Protein AF-A0A6P6U7L6-F1 (afdb_monomer)

Solvent-accessible surface area (backbone atoms only — not comparable to full-atom values): 12128 Å² total; per-residue (Å²): 134,85,60,75,46,60,61,75,76,86,87,76,74,72,72,87,81,86,85,88,85,89,86,85,92,74,100,65,89,62,76,87,53,65,64,43,69,55,46,82,42,62,89,73,79,65,61,63,69,57,54,54,48,48,53,50,52,52,51,53,54,72,69,43,56,67,78,63,43,55,65,33,38,48,50,96,96,50,80,48,23,32,44,67,82,82,81,84,57,92,85,52,73,47,73,99,57,82,41,77,40,72,67,78,70,62,74,89,70,40,52,77,68,43,66,77,62,46,58,66,72,57,39,52,50,53,50,53,50,52,53,47,50,52,54,46,51,52,53,50,51,54,50,51,58,57,52,69,74,47,86,87,73,91,71,64,89,68,97,67,68,73,90,85,79,79,56,89,87,43,43,82,49,65,77,50,71,77,67,57,61,77,74,114

Foldseek 3Di:
DDDPLADDDPPPDADDDDDDDDDDDDDDPPPVPPLDQKDKADPLVQDLVLVVVLVVLVVVLVVDDPVSQCLQDADVPGQAGWAFHPDDDPNHRGHPDIDHDFDLPDPVRGDPSHLVPDDPVNSVSSNSNVVSVVVSVVVVVVVVVVCVVDDDDDHDHDPHDDDDDHDVPIDMDGDDPVNVVVSD

Structure (mmCIF, N/CA/C/O backbone):
data_AF-A0A6P6U7L6-F1
#
_entry.id   AF-A0A6P6U7L6-F1
#
loop_
_atom_site.group_PDB
_atom_site.id
_atom_site.type_symbol
_atom_site.label_atom_id
_atom_site.label_alt_id
_atom_site.label_comp_id
_atom_site.label_asym_id
_atom_site.label_entity_id
_atom_site.label_seq_id
_atom_site.pdbx_PDB_ins_code
_atom_site.Cartn_x
_atom_site.Cartn_y
_atom_site.Cartn_z
_atom_site.occupancy
_atom_site.B_iso_or_equiv
_atom_site.auth_seq_id
_atom_site.auth_comp_id
_atom_site.auth_asym_id
_atom_site.auth_atom_id
_atom_site.pdbx_PDB_model_num
ATOM 1 N N . MET A 1 1 ? 9.591 18.254 -21.611 1.00 76.44 1 MET A N 1
ATOM 2 C CA . MET A 1 1 ? 8.187 18.555 -21.965 1.00 76.44 1 MET A CA 1
ATOM 3 C C . MET A 1 1 ? 7.316 17.464 -21.359 1.00 76.44 1 MET A C 1
ATOM 5 O O . MET A 1 1 ? 7.692 16.307 -21.494 1.00 76.44 1 MET A O 1
ATOM 9 N N . VAL A 1 2 ? 6.230 17.810 -20.660 1.00 83.75 2 VAL A N 1
ATOM 10 C CA . VAL A 1 2 ? 5.291 16.824 -20.085 1.00 83.75 2 VAL A CA 1
ATOM 11 C C . VAL A 1 2 ? 4.397 16.277 -21.210 1.00 83.75 2 VAL A C 1
ATOM 13 O O . VAL A 1 2 ? 3.858 17.087 -21.969 1.00 83.75 2 VAL A O 1
ATOM 16 N N . PRO A 1 3 ? 4.246 14.948 -21.380 1.00 87.12 3 PRO A N 1
ATOM 17 C CA . PRO A 1 3 ? 3.393 14.401 -22.434 1.00 87.12 3 PRO A CA 1
ATOM 18 C C . PRO A 1 3 ? 1.924 14.798 -22.250 1.00 87.12 3 PRO A C 1
ATOM 20 O O . PRO A 1 3 ? 1.422 14.903 -21.132 1.00 87.12 3 PRO A O 1
ATOM 23 N N . THR A 1 4 ? 1.200 14.962 -23.358 1.00 87.38 4 THR A N 1
ATOM 24 C CA . THR A 1 4 ? -0.200 15.431 -23.370 1.00 87.38 4 THR A CA 1
ATOM 25 C C . THR A 1 4 ? -1.156 14.547 -22.578 1.00 87.38 4 THR A C 1
ATOM 27 O O . THR A 1 4 ? -2.163 15.046 -22.072 1.00 87.38 4 THR A O 1
ATOM 30 N N . ARG A 1 5 ? -0.838 13.259 -22.418 1.00 85.19 5 ARG A N 1
ATOM 31 C CA . ARG A 1 5 ? -1.620 12.327 -21.598 1.00 85.19 5 ARG A CA 1
ATOM 32 C C . ARG A 1 5 ? -1.589 12.656 -20.101 1.00 85.19 5 ARG A C 1
ATOM 34 O O . ARG A 1 5 ? -2.530 12.287 -19.420 1.00 85.19 5 ARG A O 1
ATOM 41 N N . TYR A 1 6 ? -0.608 13.414 -19.612 1.00 84.25 6 TYR A N 1
ATOM 42 C CA . TYR A 1 6 ? -0.503 13.808 -18.197 1.00 84.25 6 TYR A CA 1
ATOM 43 C C . TYR A 1 6 ? -1.004 15.233 -17.911 1.00 84.25 6 TYR A C 1
ATOM 45 O O . TYR A 1 6 ? -1.002 15.677 -16.768 1.00 84.25 6 TYR A O 1
ATOM 53 N N . MET A 1 7 ? -1.425 15.982 -18.936 1.00 83.00 7 MET A N 1
ATOM 54 C CA . MET A 1 7 ? -1.934 17.346 -18.760 1.00 83.00 7 MET A CA 1
ATOM 55 C C . MET A 1 7 ? -3.447 17.336 -18.516 1.00 83.00 7 MET A C 1
ATOM 57 O O . MET A 1 7 ? -4.209 16.916 -19.399 1.00 83.00 7 MET A O 1
ATOM 61 N N . ARG A 1 8 ? -3.877 17.817 -17.344 1.00 78.00 8 ARG A N 1
ATOM 62 C CA . ARG A 1 8 ? -5.289 18.048 -16.994 1.00 78.00 8 ARG A CA 1
ATOM 63 C C . ARG A 1 8 ? -5.719 19.465 -17.434 1.00 78.00 8 ARG A C 1
ATOM 65 O O . ARG A 1 8 ? -4.871 20.353 -17.460 1.00 78.00 8 ARG A O 1
ATOM 72 N N . PRO A 1 9 ? -6.985 19.688 -17.834 1.00 70.69 9 PRO A N 1
ATOM 73 C CA . PRO A 1 9 ? -7.482 21.031 -18.136 1.00 70.69 9 PRO A CA 1
ATOM 74 C C . PRO A 1 9 ? -7.584 21.896 -16.865 1.00 70.69 9 PRO A C 1
ATOM 76 O O . PRO A 1 9 ? -7.950 21.388 -15.814 1.00 70.69 9 PRO A O 1
ATOM 79 N N . ASP A 1 10 ? -7.336 23.206 -16.976 1.00 58.16 10 ASP A N 1
ATOM 80 C CA . ASP A 1 10 ? -7.225 24.187 -15.869 1.00 58.16 10 ASP A CA 1
ATOM 81 C C . ASP A 1 10 ? -8.479 24.402 -14.985 1.00 58.16 10 ASP A C 1
ATOM 83 O O . ASP A 1 10 ? -8.489 25.293 -14.138 1.00 58.16 10 ASP A O 1
ATOM 87 N N . LYS A 1 11 ? -9.556 23.625 -15.148 1.00 51.72 11 LYS A N 1
ATOM 88 C CA . LYS A 1 11 ? -10.812 23.842 -14.407 1.00 51.72 11 LYS A CA 1
ATOM 89 C C . LYS A 1 11 ? -10.796 23.351 -12.948 1.00 51.72 11 LYS A C 1
ATOM 91 O O . LYS A 1 11 ? -11.734 23.671 -12.230 1.00 51.72 11 LYS A O 1
ATOM 96 N N . ASP A 1 12 ? -9.731 22.682 -12.504 1.00 49.75 12 ASP A N 1
ATOM 97 C CA . ASP A 1 12 ? -9.621 22.069 -11.167 1.00 49.75 12 ASP A CA 1
ATOM 98 C C . ASP A 1 12 ? -8.630 22.806 -10.230 1.00 49.75 12 ASP A C 1
ATOM 100 O O . ASP A 1 12 ? -7.932 22.181 -9.429 1.00 49.75 12 ASP A O 1
ATOM 104 N N . GLN A 1 13 ? -8.494 24.137 -10.329 1.00 41.72 13 GLN A N 1
ATOM 105 C CA . GLN A 1 13 ? -7.618 24.890 -9.414 1.00 41.72 13 GLN A CA 1
ATOM 106 C C . GLN A 1 13 ? -8.238 25.026 -8.012 1.00 41.72 13 GLN A C 1
ATOM 108 O O . GLN A 1 13 ? -9.310 25.596 -7.831 1.00 41.72 13 GLN A O 1
AT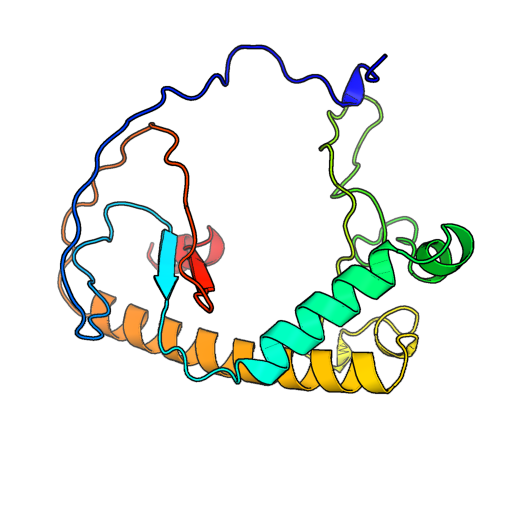OM 113 N N . CYS A 1 14 ? -7.511 24.509 -7.019 1.00 39.25 14 CYS A N 1
ATOM 114 C CA . CYS A 1 14 ? -7.854 24.498 -5.599 1.00 39.25 14 CYS A CA 1
ATOM 115 C C . CYS A 1 14 ? -7.822 25.918 -4.985 1.00 39.25 14 CYS A C 1
ATOM 117 O O . CYS A 1 14 ? -6.780 26.579 -5.057 1.00 39.25 14 CYS A O 1
ATOM 119 N N . PRO A 1 15 ? -8.910 26.405 -4.358 1.00 36.41 15 PRO A N 1
ATOM 120 C CA . PRO A 1 15 ? -8.872 27.629 -3.564 1.00 36.41 15 PRO A CA 1
ATOM 121 C C . PRO A 1 15 ? -8.216 27.369 -2.196 1.00 36.41 15 PRO A C 1
ATOM 123 O O . PRO A 1 15 ? -8.731 26.627 -1.366 1.00 36.41 15 PRO A O 1
ATOM 126 N N . THR A 1 16 ? -7.065 27.993 -1.944 1.00 34.47 16 THR A N 1
ATOM 127 C CA . THR A 1 16 ? -6.295 27.839 -0.699 1.00 34.47 16 THR A CA 1
ATOM 128 C C . THR A 1 16 ? -6.960 28.564 0.478 1.00 34.47 16 THR A C 1
ATOM 130 O O . THR A 1 16 ? -7.136 29.781 0.425 1.00 34.47 16 THR A O 1
ATOM 133 N N . ILE A 1 17 ? -7.249 27.860 1.579 1.00 37.03 17 ILE A N 1
ATOM 134 C CA . ILE A 1 17 ? -7.647 28.470 2.862 1.00 37.03 17 ILE A CA 1
ATOM 135 C C . ILE A 1 17 ? -6.506 28.303 3.871 1.00 37.03 17 ILE A C 1
ATOM 137 O O . ILE A 1 17 ? -6.024 27.199 4.111 1.00 37.03 17 ILE A O 1
ATOM 141 N N . SER A 1 18 ? -6.074 29.409 4.478 1.00 40.75 18 SER A N 1
ATOM 142 C CA . SER A 1 18 ? -5.149 29.426 5.613 1.00 40.75 18 SER A CA 1
ATOM 143 C C . SER A 1 18 ? -5.925 29.597 6.915 1.00 40.75 18 SER A C 1
ATOM 145 O O . SER A 1 18 ? -6.648 30.585 7.040 1.00 40.75 18 SER A O 1
ATOM 147 N N . ASN A 1 19 ? -5.717 28.735 7.913 1.00 39.84 19 ASN A N 1
ATOM 148 C CA . ASN A 1 19 ? -5.846 29.174 9.302 1.00 39.84 19 ASN A CA 1
ATOM 149 C C . ASN A 1 19 ? -5.077 28.299 10.293 1.00 39.84 19 ASN A C 1
ATOM 151 O O . ASN A 1 19 ? -5.057 27.076 10.194 1.00 39.84 19 ASN A O 1
ATOM 155 N N . GLY A 1 20 ? -4.434 28.981 11.241 1.00 41.97 20 GLY A N 1
ATOM 156 C CA . GLY A 1 20 ? -3.709 28.398 12.360 1.00 41.97 20 GLY A CA 1
ATOM 157 C C . GLY A 1 20 ? -4.544 28.344 13.638 1.00 41.97 20 GLY A C 1
ATOM 158 O O . GLY A 1 20 ? -5.463 29.135 13.836 1.00 41.97 20 GLY A O 1
ATOM 159 N N . GLY A 1 21 ? -4.158 27.433 14.528 1.00 32.78 21 GLY A N 1
ATOM 160 C CA . GLY A 1 21 ? -4.648 27.339 15.901 1.00 32.78 21 GLY A CA 1
ATOM 161 C C . GLY A 1 21 ? -4.244 26.008 16.532 1.00 32.78 21 GLY A C 1
ATOM 162 O O . GLY A 1 21 ? -4.626 24.955 16.041 1.00 32.78 21 GLY A O 1
ATOM 163 N N . SER A 1 22 ? -3.448 26.046 17.604 1.00 45.47 22 SER A N 1
ATOM 164 C CA . SER A 1 22 ? -3.104 24.869 18.420 1.00 45.47 22 SER A CA 1
ATOM 165 C C . SER A 1 22 ? -4.139 24.656 19.519 1.00 45.47 22 SER A C 1
ATOM 167 O O . SER A 1 22 ? -4.489 25.665 20.114 1.00 45.47 22 SER A O 1
ATOM 169 N N . PHE A 1 23 ? -4.475 23.416 19.904 1.00 36.25 23 PHE A N 1
ATOM 170 C CA . PHE A 1 23 ? -4.731 23.020 21.307 1.00 36.25 23 PHE A CA 1
ATOM 171 C C . PHE A 1 23 ? -4.608 21.490 21.518 1.00 36.25 23 PHE A C 1
ATOM 173 O O . PHE A 1 23 ? -4.573 20.716 20.570 1.00 36.25 23 PHE A O 1
ATOM 180 N N . HIS A 1 24 ? -4.412 21.113 22.789 1.00 37.59 24 HIS A N 1
ATOM 181 C CA . HIS A 1 24 ? -3.851 19.867 23.341 1.00 37.59 24 HIS A CA 1
ATOM 182 C C . HIS A 1 24 ? -4.762 18.613 23.367 1.00 37.59 24 HIS A C 1
ATOM 184 O O . HIS A 1 24 ? -5.983 18.701 23.354 1.00 37.59 24 HIS A O 1
ATOM 190 N N . GLN A 1 25 ? -4.090 17.456 23.505 1.00 44.16 25 GLN A N 1
ATOM 191 C CA . GLN A 1 25 ? -4.542 16.051 23.518 1.00 44.16 25 GLN A CA 1
ATOM 192 C C . GLN A 1 25 ? -5.581 15.625 24.576 1.00 44.16 25 GLN A C 1
ATOM 194 O O . GLN A 1 25 ? -5.340 15.776 25.772 1.00 44.16 25 GLN A O 1
ATOM 199 N N . ILE A 1 26 ? -6.589 14.873 24.103 1.00 30.31 26 ILE A N 1
ATOM 200 C CA . ILE A 1 26 ? -7.202 13.639 24.662 1.00 30.31 26 ILE A CA 1
ATOM 201 C C . ILE A 1 26 ? -7.620 12.794 23.428 1.00 30.31 26 ILE A C 1
ATOM 203 O O . ILE A 1 26 ? -8.039 13.404 22.445 1.00 30.31 26 ILE A O 1
ATOM 207 N N . PRO A 1 27 ? -7.510 11.444 23.381 1.00 43.28 27 PRO A N 1
ATOM 208 C CA . PRO A 1 27 ? -7.935 10.688 22.203 1.00 43.28 27 PRO A CA 1
ATOM 209 C C . PRO A 1 27 ? -9.465 10.640 22.153 1.00 43.28 27 PRO A C 1
ATOM 211 O O . PRO A 1 27 ? -10.100 9.795 22.782 1.00 43.28 27 PRO A O 1
ATOM 214 N N . VAL A 1 28 ? -10.047 11.577 21.417 1.00 39.03 28 VAL A N 1
ATOM 215 C CA . VAL A 1 28 ? -11.458 11.581 21.048 1.00 39.03 28 VAL A CA 1
ATOM 216 C C . VAL A 1 28 ? -11.501 11.101 19.602 1.00 39.03 28 VAL A C 1
ATOM 218 O O . VAL A 1 28 ? -10.888 11.713 18.733 1.00 39.03 28 VAL A O 1
ATOM 221 N N . VAL A 1 29 ? -12.193 9.991 19.332 1.00 46.94 29 VAL A N 1
ATOM 222 C CA . VAL A 1 29 ? -12.782 9.823 17.997 1.00 46.94 29 VAL A CA 1
ATOM 223 C C . VAL A 1 29 ? -13.896 10.854 17.970 1.00 46.94 29 VAL A C 1
ATOM 225 O O . VAL A 1 29 ? -14.982 10.605 18.495 1.00 46.94 29 VAL A O 1
ATOM 228 N N . ASP A 1 30 ? -13.562 12.059 17.519 1.00 36.78 30 ASP A N 1
ATOM 229 C CA . ASP A 1 30 ? -14.523 13.143 17.445 1.00 36.78 30 ASP A CA 1
ATOM 230 C C . ASP A 1 30 ? -15.472 12.855 16.285 1.00 36.78 30 ASP A C 1
ATOM 232 O O . ASP A 1 30 ? -15.184 13.138 15.123 1.00 36.78 30 ASP A O 1
ATOM 236 N N . MET A 1 31 ? -16.599 12.220 16.609 1.00 43.53 31 MET A N 1
ATOM 237 C CA . MET A 1 31 ? -17.683 11.995 15.656 1.00 43.53 31 MET A CA 1
ATOM 238 C C . MET A 1 31 ? -18.436 13.287 15.303 1.00 43.53 31 MET A C 1
ATOM 240 O O . MET A 1 31 ? -19.337 13.227 14.473 1.00 43.53 31 MET A O 1
ATOM 244 N N . GLN A 1 32 ? -18.056 14.452 15.848 1.00 32.88 32 GLN A N 1
ATOM 245 C CA . GLN A 1 32 ? -18.587 15.745 15.401 1.00 32.88 32 GLN A CA 1
ATOM 246 C C . GLN A 1 32 ? -17.974 16.201 14.067 1.00 32.88 32 GLN A C 1
ATOM 248 O O . GLN A 1 32 ? -18.460 17.159 13.484 1.00 32.88 32 GLN A O 1
ATOM 253 N N . CYS A 1 33 ? -16.960 15.505 13.535 1.00 36.81 33 CYS A N 1
ATOM 254 C CA . CYS A 1 33 ? -16.334 15.807 12.242 1.00 36.81 33 CYS A CA 1
ATOM 255 C C . CYS A 1 33 ? -16.768 14.865 11.104 1.00 36.81 33 CYS A C 1
ATOM 257 O O . CYS A 1 33 ? -15.975 14.558 10.217 1.00 36.81 33 CYS A O 1
ATOM 259 N N . LEU A 1 34 ? -18.039 14.451 11.069 1.00 42.72 34 LEU A N 1
ATOM 260 C CA . LEU A 1 34 ? -18.640 13.882 9.849 1.00 42.72 34 LEU A CA 1
ATOM 261 C C . LEU A 1 34 ? -18.782 14.915 8.708 1.00 42.72 34 LEU A C 1
ATOM 263 O O . LEU A 1 34 ? -19.196 14.554 7.614 1.00 42.72 34 LEU A O 1
ATOM 267 N N . PHE A 1 35 ? -18.389 16.177 8.929 1.00 41.50 35 PHE A N 1
ATOM 268 C CA . PHE A 1 35 ? -18.380 17.249 7.925 1.00 41.50 35 PHE A CA 1
ATOM 269 C C . PHE A 1 35 ? -17.439 16.996 6.729 1.00 41.50 35 PHE A C 1
ATOM 271 O O . PHE A 1 35 ? -17.519 17.705 5.730 1.00 41.50 35 PHE A O 1
ATOM 278 N N . SER A 1 36 ? -16.551 15.996 6.803 1.00 53.41 36 SER A N 1
ATOM 279 C CA . SER A 1 36 ? -15.727 15.539 5.679 1.00 53.41 36 SER A CA 1
ATOM 280 C C . SER A 1 36 ? -15.685 14.012 5.619 1.00 53.41 36 SER A C 1
ATOM 282 O O . SER A 1 36 ? -15.492 13.360 6.640 1.00 53.41 36 SER A O 1
ATOM 284 N N . PHE A 1 37 ? -15.764 13.425 4.420 1.00 65.50 37 PHE A N 1
ATOM 285 C CA . PHE A 1 37 ? -15.703 11.969 4.185 1.00 65.50 37 PHE A CA 1
ATOM 286 C C . PHE A 1 37 ? -14.399 11.276 4.649 1.00 65.50 37 PHE A C 1
ATOM 288 O O . PHE A 1 37 ? -14.263 10.062 4.485 1.00 65.50 37 PHE A O 1
ATOM 295 N N . ALA A 1 38 ? -13.437 12.017 5.213 1.00 69.88 38 ALA A N 1
ATOM 296 C CA . ALA A 1 38 ? -12.156 11.535 5.720 1.00 69.88 38 ALA A CA 1
ATOM 297 C C . ALA A 1 38 ? -11.896 12.006 7.164 1.00 69.88 38 ALA A C 1
ATOM 299 O O . ALA A 1 38 ? -12.225 13.134 7.524 1.00 69.88 38 ALA A O 1
ATOM 300 N N . MET A 1 39 ? -11.262 11.151 7.970 1.00 80.75 39 MET A N 1
ATOM 301 C CA . MET A 1 39 ? -10.907 11.393 9.372 1.00 80.75 39 MET A CA 1
ATOM 302 C C . MET A 1 39 ? -9.477 10.932 9.679 1.00 80.75 39 MET A C 1
ATOM 304 O O . MET A 1 39 ? -9.001 9.935 9.128 1.00 80.75 39 MET A O 1
ATOM 308 N N . GLU A 1 40 ? -8.796 11.632 10.589 1.00 82.69 40 GLU A N 1
ATOM 309 C CA . GLU A 1 40 ? -7.493 11.203 11.100 1.00 82.69 40 GLU A CA 1
ATOM 310 C C . GLU A 1 40 ? -7.653 10.251 12.284 1.00 82.69 40 GLU A C 1
ATOM 312 O O . GLU A 1 40 ? -8.360 10.535 13.252 1.00 82.69 40 GLU A O 1
ATOM 317 N N . LEU A 1 41 ? -6.940 9.130 12.240 1.00 83.38 41 LEU A N 1
ATOM 318 C CA . LEU A 1 41 ? -6.917 8.141 13.300 1.00 83.38 41 LEU A CA 1
ATOM 319 C C . LEU A 1 41 ? -5.520 8.057 13.916 1.00 83.38 41 LEU A C 1
ATOM 321 O O . LEU A 1 41 ? -4.588 7.505 13.329 1.00 83.38 41 LEU A O 1
ATOM 325 N N . ILE A 1 42 ? -5.408 8.569 15.138 1.00 86.38 42 ILE A N 1
ATOM 326 C CA . ILE A 1 42 ? -4.223 8.468 15.999 1.00 86.38 42 ILE A CA 1
ATOM 327 C C . ILE A 1 42 ? -4.429 7.401 17.078 1.00 86.38 42 ILE A C 1
ATOM 329 O O . ILE A 1 42 ? -5.555 6.992 17.353 1.00 86.38 42 ILE A O 1
ATOM 333 N N . ASN A 1 43 ? -3.345 6.947 17.720 1.00 86.19 43 ASN A N 1
ATOM 334 C CA . ASN A 1 43 ? -3.392 5.910 18.767 1.00 86.19 43 ASN A CA 1
ATOM 335 C C . ASN A 1 43 ? -4.140 4.631 18.328 1.00 86.19 43 ASN A C 1
ATOM 337 O O . ASN A 1 43 ? -4.756 3.937 19.134 1.00 86.19 43 ASN A O 1
ATOM 341 N N . HIS A 1 44 ? -4.059 4.307 17.036 1.00 88.12 44 HIS A N 1
ATOM 342 C CA . HIS A 1 44 ? -4.755 3.199 16.376 1.00 88.12 44 HIS A CA 1
ATOM 343 C C . HIS A 1 44 ? -4.304 1.802 16.851 1.00 88.12 44 HIS A C 1
ATOM 345 O O . HIS A 1 44 ? -4.975 0.806 16.584 1.00 88.12 44 HIS A O 1
ATOM 351 N N . GLY A 1 45 ? -3.172 1.708 17.557 1.00 87.50 45 GLY A N 1
ATOM 352 C CA . GLY A 1 45 ? -2.656 0.456 18.123 1.00 87.50 45 GLY A CA 1
ATOM 353 C C . GLY A 1 45 ? -1.965 -0.475 17.120 1.00 87.50 45 GLY A C 1
ATOM 354 O O . GLY A 1 45 ? -1.669 -1.608 17.475 1.00 87.50 45 GLY A O 1
ATOM 355 N N . VAL A 1 46 ? -1.708 0.006 15.900 1.00 91.94 46 VAL A N 1
ATOM 356 C CA . VAL A 1 46 ? -0.821 -0.649 14.912 1.00 91.94 46 VAL A CA 1
ATOM 357 C C . VAL A 1 46 ? 0.608 -0.289 15.293 1.00 91.94 46 VAL A C 1
ATOM 359 O O . VAL A 1 46 ? 0.870 0.867 15.654 1.00 91.94 46 VAL A O 1
ATOM 362 N N . ASN A 1 47 ? 1.518 -1.256 15.251 1.00 94.62 47 ASN A N 1
ATOM 363 C CA . ASN A 1 47 ? 2.892 -1.057 15.694 1.00 94.62 47 ASN A CA 1
ATOM 364 C C . ASN A 1 47 ? 3.604 -0.013 14.810 1.00 94.62 47 ASN A C 1
ATOM 366 O O . ASN A 1 47 ? 3.793 -0.217 13.614 1.00 94.62 47 ASN A O 1
ATOM 370 N N . SER A 1 48 ? 4.046 1.104 15.395 1.00 93.62 48 SER A N 1
ATOM 371 C CA . SER A 1 48 ? 4.701 2.183 14.642 1.00 93.62 48 SER A CA 1
ATOM 372 C C . SER A 1 48 ? 6.000 1.734 13.971 1.00 93.62 48 SER A C 1
ATOM 374 O O . SER A 1 48 ? 6.291 2.151 12.854 1.00 93.62 48 SER A O 1
ATOM 376 N N . SER A 1 49 ? 6.760 0.830 14.598 1.00 95.75 49 SER A N 1
ATOM 377 C CA . SER A 1 49 ? 7.975 0.277 13.988 1.00 95.75 49 SER A CA 1
ATOM 378 C C . SER A 1 49 ? 7.669 -0.573 12.752 1.00 95.75 49 SER A C 1
ATOM 380 O O . SER A 1 49 ? 8.435 -0.539 11.793 1.00 95.75 49 SER A O 1
ATOM 382 N N . LEU A 1 50 ? 6.527 -1.269 12.736 1.00 96.06 50 LEU A N 1
ATOM 383 C CA . LEU A 1 50 ? 6.052 -2.014 11.572 1.00 96.06 50 LEU A CA 1
ATOM 384 C C . LEU A 1 50 ? 5.643 -1.064 10.440 1.00 96.06 50 LEU A C 1
ATOM 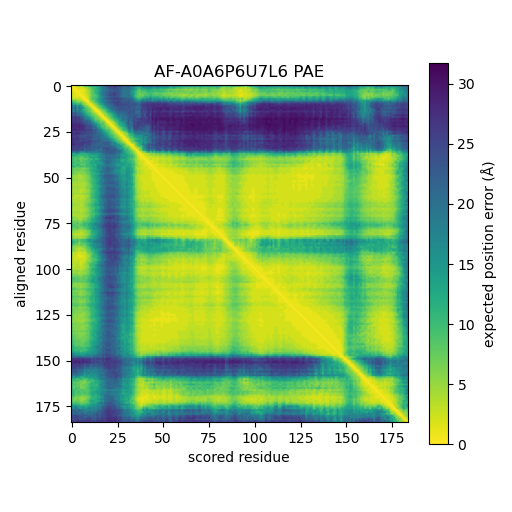386 O O . LEU A 1 50 ? 6.025 -1.286 9.292 1.00 96.06 50 LEU A O 1
ATOM 390 N N . VAL A 1 51 ? 4.927 0.021 10.763 1.00 95.12 51 VAL A N 1
ATOM 391 C CA . VAL A 1 51 ? 4.542 1.061 9.792 1.00 95.12 51 VAL A CA 1
ATOM 392 C C . VAL A 1 51 ? 5.778 1.692 9.146 1.00 95.12 51 VAL A C 1
ATOM 394 O O . VAL A 1 51 ? 5.853 1.781 7.921 1.00 95.12 51 VAL A O 1
ATOM 397 N N . GLU A 1 52 ? 6.765 2.103 9.944 1.00 95.62 52 GLU A N 1
ATOM 398 C CA . GLU A 1 52 ? 7.999 2.712 9.429 1.00 95.62 52 GLU A CA 1
ATOM 399 C C . GLU A 1 52 ? 8.852 1.718 8.633 1.00 95.62 52 GLU A C 1
ATOM 401 O O . GLU A 1 52 ? 9.385 2.068 7.577 1.00 95.62 52 GLU A O 1
ATOM 406 N N . LYS A 1 53 ? 8.923 0.455 9.072 1.00 96.38 53 LYS A N 1
ATOM 407 C CA . LYS A 1 53 ? 9.588 -0.609 8.314 1.00 96.38 53 LYS A CA 1
ATOM 408 C C . LYS A 1 53 ? 8.939 -0.794 6.943 1.00 96.38 53 LYS A C 1
ATOM 410 O O . LYS A 1 53 ? 9.649 -0.801 5.942 1.00 96.38 53 LYS A O 1
ATOM 415 N N . LEU A 1 54 ? 7.609 -0.877 6.878 1.00 95.31 54 LEU A N 1
ATOM 416 C CA . LEU A 1 54 ? 6.904 -1.058 5.610 1.00 95.31 54 LEU A CA 1
ATOM 417 C C . LEU A 1 54 ? 7.075 0.153 4.683 1.00 95.31 54 LEU A C 1
ATOM 419 O O . LEU A 1 54 ? 7.288 -0.027 3.486 1.00 95.31 54 LEU A O 1
ATOM 423 N N . LYS A 1 55 ? 7.051 1.384 5.214 1.00 94.94 55 LYS A N 1
ATOM 424 C CA . LYS A 1 55 ? 7.367 2.593 4.430 1.00 94.94 55 LYS A CA 1
ATOM 425 C C . LYS A 1 55 ? 8.762 2.512 3.808 1.00 94.94 55 LYS A C 1
ATOM 427 O O . LYS A 1 55 ? 8.907 2.791 2.619 1.00 94.94 55 LYS A O 1
ATOM 432 N N . SER A 1 56 ? 9.761 2.102 4.592 1.00 97.06 56 SER A N 1
ATOM 433 C CA . SER A 1 56 ? 11.129 1.901 4.101 1.00 97.06 56 SER A CA 1
ATOM 434 C C . SER A 1 56 ? 11.185 0.822 3.020 1.00 97.06 56 SER A C 1
ATOM 436 O O . SER A 1 56 ? 11.781 1.040 1.973 1.00 97.06 56 SER A O 1
ATOM 438 N N . GLU A 1 57 ? 10.531 -0.322 3.226 1.00 96.19 57 GLU A N 1
ATOM 439 C CA . GLU A 1 57 ? 10.526 -1.429 2.259 1.00 96.19 57 GLU A CA 1
ATOM 440 C C . GLU A 1 57 ? 9.829 -1.052 0.941 1.00 96.19 57 GLU A C 1
ATOM 442 O O . GLU A 1 57 ? 10.290 -1.431 -0.138 1.00 96.19 57 GLU A O 1
ATOM 447 N N . VAL A 1 58 ? 8.747 -0.268 1.009 1.00 95.19 58 VAL A N 1
ATOM 448 C CA . VAL A 1 58 ? 8.089 0.305 -0.174 1.00 95.19 58 VAL A CA 1
ATOM 449 C C . VAL A 1 58 ? 9.037 1.267 -0.889 1.00 95.19 58 VAL A C 1
ATOM 451 O O . VAL A 1 58 ? 9.194 1.181 -2.106 1.00 95.19 58 VAL A O 1
ATOM 454 N N . GLN A 1 59 ? 9.711 2.156 -0.157 1.00 96.44 59 GLN A N 1
ATOM 455 C CA . GLN A 1 59 ? 10.692 3.068 -0.743 1.00 96.44 59 GLN A CA 1
ATOM 456 C C . GLN A 1 59 ? 11.829 2.303 -1.440 1.00 96.44 59 GLN A C 1
ATOM 458 O O . GLN A 1 59 ? 12.180 2.625 -2.578 1.00 96.44 59 GLN A O 1
ATOM 463 N N . ASP A 1 60 ? 12.355 1.261 -0.799 1.00 96.06 60 ASP A N 1
ATOM 464 C CA . ASP A 1 60 ? 13.388 0.395 -1.363 1.00 96.06 60 ASP A CA 1
ATOM 465 C C . ASP A 1 60 ? 12.916 -0.274 -2.655 1.00 96.06 60 ASP A C 1
ATOM 467 O O . ASP A 1 60 ? 13.654 -0.280 -3.641 1.00 96.06 60 ASP A O 1
ATOM 471 N N . PHE A 1 61 ? 11.673 -0.769 -2.692 1.00 95.19 61 PHE A N 1
ATOM 472 C CA . PHE A 1 61 ? 11.079 -1.330 -3.905 1.00 95.19 61 PHE A CA 1
ATOM 473 C C . PHE A 1 61 ? 11.066 -0.316 -5.057 1.00 95.19 61 PHE A C 1
ATOM 475 O O . PHE A 1 61 ? 11.504 -0.635 -6.164 1.00 95.19 61 PHE A O 1
ATOM 482 N N . PHE A 1 62 ? 10.605 0.916 -4.822 1.00 95.31 62 PHE A N 1
ATOM 483 C CA . PHE A 1 62 ? 10.523 1.929 -5.883 1.00 95.31 62 PHE A CA 1
ATOM 484 C C . PHE A 1 62 ? 11.899 2.433 -6.349 1.00 95.31 62 PHE A C 1
ATOM 486 O O . PHE A 1 62 ? 12.027 2.834 -7.516 1.00 95.31 62 PHE A O 1
ATOM 493 N N . ASN A 1 63 ? 12.917 2.331 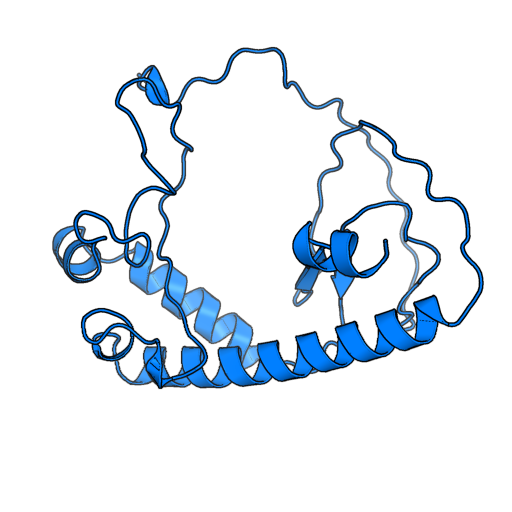-5.489 1.00 96.19 63 ASN A N 1
ATOM 494 C CA . ASN A 1 63 ? 14.322 2.609 -5.800 1.00 96.19 63 ASN A CA 1
ATOM 495 C C . ASN A 1 63 ? 15.017 1.491 -6.601 1.00 96.19 63 ASN A C 1
ATOM 497 O O . ASN A 1 63 ? 16.127 1.703 -7.099 1.00 96.19 63 ASN A O 1
ATOM 501 N N . LEU A 1 64 ? 14.399 0.313 -6.755 1.00 96.12 64 LEU A N 1
ATOM 502 C CA . LEU A 1 64 ? 14.966 -0.768 -7.561 1.00 96.12 64 LEU A CA 1
ATOM 503 C C . LEU A 1 64 ? 15.109 -0.368 -9.043 1.00 96.12 64 LEU A C 1
ATOM 505 O O . LEU A 1 64 ? 14.303 0.409 -9.573 1.00 96.12 64 LEU A O 1
ATOM 509 N N . PRO A 1 65 ? 16.083 -0.958 -9.768 1.00 97.50 65 PRO A N 1
ATOM 510 C CA . PRO A 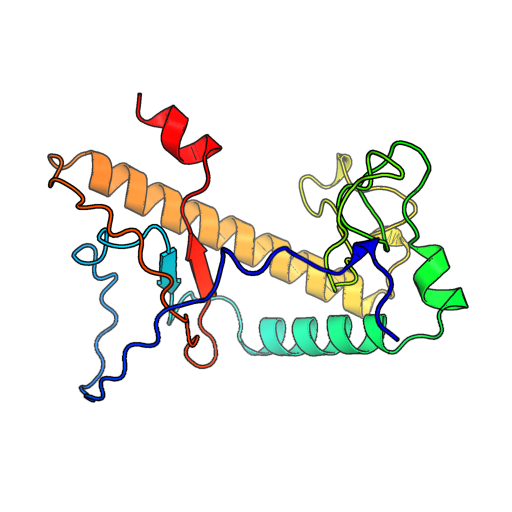1 65 ? 16.171 -0.813 -11.215 1.00 97.50 65 PRO A CA 1
ATOM 511 C C . PRO A 1 65 ? 14.870 -1.230 -11.905 1.00 97.50 65 PRO A C 1
ATOM 513 O O . PRO A 1 65 ? 14.204 -2.176 -11.485 1.00 97.50 65 PRO A O 1
ATOM 516 N N . MET A 1 66 ? 14.542 -0.586 -13.028 1.00 95.50 66 MET A N 1
ATOM 517 C CA . MET A 1 66 ? 13.301 -0.871 -13.761 1.00 95.50 66 MET A CA 1
ATOM 518 C C . MET A 1 66 ? 13.160 -2.356 -14.139 1.00 95.50 66 MET A C 1
ATOM 520 O O . MET A 1 66 ? 12.074 -2.912 -14.052 1.00 95.50 66 MET A O 1
ATOM 524 N N . ALA A 1 67 ? 14.264 -3.029 -14.481 1.00 96.44 67 ALA A N 1
ATOM 525 C CA . ALA A 1 67 ? 14.267 -4.462 -14.785 1.00 96.44 67 ALA A CA 1
ATOM 526 C C . ALA A 1 67 ? 13.826 -5.341 -13.599 1.00 96.44 67 ALA A C 1
ATOM 528 O O . ALA A 1 67 ? 13.228 -6.391 -13.815 1.00 96.44 67 ALA A O 1
ATOM 529 N N . GLU A 1 68 ? 14.100 -4.920 -12.362 1.00 95.56 68 GLU A N 1
ATOM 530 C CA . GLU A 1 68 ? 13.665 -5.620 -11.152 1.00 95.56 68 GLU A CA 1
ATOM 531 C C . GLU A 1 68 ? 12.196 -5.319 -10.839 1.00 95.56 68 GLU A C 1
ATOM 533 O O . GLU A 1 68 ? 11.439 -6.244 -10.553 1.00 95.56 68 GLU A O 1
ATOM 538 N N . LYS A 1 69 ? 11.760 -4.059 -10.982 1.00 95.06 69 LYS A N 1
ATOM 539 C CA . LYS A 1 69 ? 10.350 -3.670 -10.791 1.00 95.06 69 LYS A CA 1
ATOM 540 C C . LYS A 1 69 ? 9.424 -4.329 -11.814 1.00 95.06 69 LYS A C 1
ATOM 542 O O . LYS A 1 69 ? 8.365 -4.831 -11.451 1.00 95.06 69 LYS A O 1
ATOM 547 N N . ASN A 1 70 ? 9.865 -4.442 -13.067 1.00 93.75 70 ASN A N 1
ATOM 548 C CA . ASN A 1 70 ? 9.113 -5.092 -14.144 1.00 93.75 70 ASN A CA 1
ATOM 549 C C . ASN A 1 70 ? 8.868 -6.591 -13.909 1.00 93.75 70 ASN A C 1
ATOM 551 O O . ASN A 1 70 ? 7.978 -7.153 -14.539 1.00 93.75 70 ASN A O 1
ATOM 555 N N . LYS A 1 71 ? 9.596 -7.245 -12.991 1.00 94.31 71 LYS A N 1
ATOM 556 C CA . LYS A 1 71 ? 9.289 -8.630 -12.580 1.00 94.31 71 LYS A CA 1
ATOM 557 C C . LYS A 1 71 ? 7.952 -8.744 -11.848 1.00 94.31 71 LYS A C 1
ATOM 559 O O . LYS A 1 71 ? 7.404 -9.837 -11.780 1.00 94.31 71 LYS A O 1
ATOM 564 N N . TYR A 1 72 ? 7.460 -7.630 -11.315 1.00 95.19 72 TYR A N 1
ATOM 565 C CA . TYR A 1 72 ? 6.161 -7.504 -10.667 1.00 95.19 72 TYR A CA 1
ATOM 566 C C . TYR A 1 72 ? 5.146 -6.820 -11.581 1.00 95.19 72 TYR A C 1
ATOM 568 O O . TYR A 1 72 ? 4.095 -6.431 -11.096 1.00 95.19 72 TYR A O 1
ATOM 576 N N . GLY A 1 73 ? 5.471 -6.598 -12.859 1.00 93.62 73 GLY A N 1
ATOM 577 C CA . GLY A 1 73 ? 4.640 -5.833 -13.783 1.00 93.62 73 GLY A CA 1
ATOM 578 C C . GLY A 1 73 ? 3.233 -6.408 -13.936 1.00 93.62 73 GLY A C 1
ATOM 579 O O . GLY A 1 73 ? 3.053 -7.621 -13.867 1.00 93.62 73 GLY A O 1
ATOM 580 N N . GLN A 1 74 ? 2.255 -5.532 -14.164 1.00 92.06 74 GLN A N 1
ATOM 581 C CA . GLN A 1 74 ? 0.888 -5.944 -14.489 1.00 92.06 74 GLN A CA 1
ATOM 582 C C . GLN A 1 74 ? 0.862 -6.841 -15.738 1.00 92.06 74 GLN A C 1
ATOM 584 O O . GLN A 1 74 ? 1.473 -6.522 -16.764 1.00 92.06 74 GLN A O 1
ATOM 589 N N . GLU A 1 75 ? 0.132 -7.955 -15.661 1.00 89.19 75 GLU A N 1
ATOM 590 C CA . GLU A 1 75 ? -0.118 -8.841 -16.802 1.00 89.19 75 GLU A CA 1
ATOM 591 C C . GLU A 1 75 ? -1.307 -8.327 -17.646 1.00 89.19 75 GLU A C 1
ATOM 593 O O . GLU A 1 75 ? -2.206 -7.668 -17.118 1.00 89.19 75 GLU A O 1
ATOM 598 N N . PRO A 1 76 ? -1.368 -8.610 -18.963 1.00 84.94 76 PRO A N 1
ATOM 599 C CA . PRO A 1 76 ? -2.484 -8.171 -19.801 1.00 84.94 76 PRO A CA 1
ATOM 600 C C . PRO A 1 76 ? -3.845 -8.649 -19.272 1.00 84.94 76 PRO A C 1
ATOM 602 O O . PRO A 1 76 ? -4.105 -9.847 -19.192 1.00 84.94 76 PRO A O 1
ATOM 605 N N . GLY A 1 77 ? -4.734 -7.701 -18.962 1.00 82.81 77 GLY A N 1
ATOM 606 C CA . GLY A 1 77 ? -6.064 -7.983 -18.411 1.00 82.81 77 GLY A CA 1
ATOM 607 C C . GLY A 1 77 ? -6.111 -8.123 -16.886 1.00 82.81 77 GLY A C 1
ATOM 608 O O . GLY A 1 77 ? -7.198 -8.326 -16.347 1.00 82.81 77 GLY A O 1
ATOM 609 N N . ASP A 1 78 ? -4.975 -7.981 -16.201 1.00 85.19 78 ASP A N 1
ATOM 610 C CA . ASP A 1 78 ? -4.886 -7.910 -14.744 1.00 85.19 78 ASP A CA 1
ATOM 611 C C . ASP A 1 78 ? -4.617 -6.466 -14.290 1.00 85.19 78 ASP A C 1
ATOM 613 O O . ASP A 1 78 ? -4.011 -5.663 -15.003 1.00 85.19 78 ASP A O 1
ATOM 617 N N . VAL A 1 79 ? -5.100 -6.124 -13.100 1.00 87.62 79 VAL A N 1
ATOM 618 C CA . VAL A 1 79 ? -4.867 -4.821 -12.458 1.00 87.62 79 VAL A CA 1
ATOM 619 C C . VAL A 1 79 ? -3.807 -4.913 -11.360 1.00 87.62 79 VAL A C 1
ATOM 621 O O . VAL A 1 79 ? -3.249 -3.887 -10.964 1.00 87.62 79 VAL A O 1
ATOM 624 N N . GLU A 1 80 ? -3.519 -6.123 -10.872 1.00 92.69 80 GLU A N 1
ATOM 625 C CA . GLU A 1 80 ? -2.470 -6.376 -9.887 1.00 92.69 80 GLU A CA 1
ATOM 626 C C . GLU A 1 80 ? -1.079 -6.365 -10.531 1.00 92.69 80 GLU A C 1
ATOM 628 O O . GLU A 1 80 ? -0.878 -6.859 -11.638 1.00 92.69 80 GLU A O 1
ATOM 633 N N . GLY A 1 81 ? -0.111 -5.790 -9.822 1.00 94.31 81 GLY A N 1
ATOM 634 C CA . GLY A 1 81 ? 1.271 -5.630 -10.252 1.00 94.31 81 GLY A CA 1
ATOM 635 C C . GLY A 1 81 ? 1.759 -4.181 -10.222 1.00 94.31 81 GLY A C 1
ATOM 636 O O . GLY A 1 81 ? 1.061 -3.259 -9.795 1.00 94.31 81 GLY A O 1
ATOM 637 N N . TYR A 1 82 ? 3.005 -4.001 -10.652 1.00 94.69 82 TYR A N 1
ATOM 638 C CA . TYR A 1 82 ? 3.668 -2.725 -10.861 1.00 94.69 82 TYR A CA 1
ATOM 639 C C . TYR A 1 82 ? 3.261 -2.141 -12.214 1.00 94.69 82 TYR A C 1
ATOM 641 O O . TYR A 1 82 ? 3.370 -2.808 -13.246 1.00 94.69 82 TYR A O 1
ATOM 649 N N . GLY A 1 83 ? 2.809 -0.893 -12.221 1.00 89.94 83 GLY A N 1
ATOM 650 C CA . GLY A 1 83 ? 2.381 -0.225 -13.440 1.00 89.94 83 GLY A CA 1
ATOM 651 C C . GLY A 1 83 ? 1.586 1.046 -13.183 1.00 89.94 83 GLY A C 1
ATOM 652 O O . GLY A 1 83 ? 1.614 1.629 -12.099 1.00 89.94 83 GLY A O 1
ATOM 653 N N . GLN A 1 84 ? 0.884 1.481 -14.223 1.00 85.44 84 GLN A N 1
ATOM 654 C CA . GLN A 1 84 ? -0.022 2.622 -14.171 1.00 85.44 84 GLN A CA 1
ATOM 655 C C . GLN A 1 84 ? -1.416 2.158 -13.741 1.00 85.44 84 GLN A C 1
ATOM 657 O O . GLN A 1 84 ? -1.868 1.067 -14.090 1.00 85.44 84 GLN A O 1
ATOM 662 N N . ALA A 1 85 ? -2.122 2.998 -12.994 1.00 75.31 85 ALA A N 1
ATOM 663 C CA . ALA A 1 85 ? -3.454 2.664 -12.517 1.00 75.31 85 ALA A CA 1
ATOM 664 C C . ALA A 1 85 ? -4.465 2.665 -13.679 1.00 75.31 85 ALA A C 1
ATOM 666 O O . ALA A 1 85 ? -4.723 3.705 -14.283 1.00 75.31 85 ALA A O 1
ATOM 667 N N . PHE A 1 86 ? -5.075 1.510 -13.966 1.00 66.81 86 PHE A N 1
ATOM 668 C CA . PHE A 1 86 ? -6.289 1.398 -14.787 1.00 66.81 86 PHE A CA 1
ATOM 669 C C . PHE A 1 86 ? -6.213 2.058 -16.179 1.00 66.81 86 PHE A C 1
ATOM 671 O O . PHE A 1 86 ? -7.101 2.831 -16.547 1.00 66.81 86 PHE A O 1
ATOM 678 N N . VAL A 1 87 ? -5.186 1.751 -16.980 1.00 67.94 87 VAL A N 1
ATOM 679 C CA . VAL A 1 87 ? -5.106 2.229 -18.375 1.00 67.94 87 VAL A CA 1
ATOM 680 C C . VAL A 1 87 ? -6.075 1.436 -19.259 1.00 67.94 87 VAL A C 1
ATOM 682 O O . VAL A 1 87 ? -5.849 0.267 -19.556 1.00 67.94 87 VAL A O 1
ATOM 685 N N . LYS A 1 88 ? -7.173 2.071 -19.675 1.00 68.88 88 LYS A N 1
ATOM 686 C CA . LYS A 1 88 ? -8.264 1.470 -20.462 1.00 68.88 88 LYS A CA 1
ATOM 687 C C . LYS A 1 88 ? -8.263 1.871 -21.941 1.00 68.88 88 LYS A C 1
ATOM 689 O O . LYS A 1 88 ? -8.912 1.203 -22.737 1.00 68.88 88 LYS A O 1
ATOM 694 N N . SER A 1 89 ? -7.595 2.967 -22.312 1.00 74.12 89 SER A N 1
ATOM 695 C CA . SER A 1 89 ? -7.547 3.476 -23.696 1.00 74.12 89 SER A CA 1
ATOM 696 C C . SER A 1 89 ? -6.301 4.327 -23.967 1.00 74.12 89 SER A C 1
ATOM 698 O O . SER A 1 89 ? -5.600 4.734 -23.034 1.00 74.12 89 SER A O 1
ATOM 700 N N . GLU A 1 90 ? -6.032 4.621 -25.240 1.00 76.25 90 GLU A N 1
ATOM 701 C CA . GLU A 1 90 ? -4.931 5.499 -25.664 1.00 76.25 90 GLU A CA 1
ATOM 702 C C . GLU A 1 90 ? -5.239 6.987 -25.432 1.00 76.25 90 GLU A C 1
ATOM 704 O O . GLU A 1 90 ? -4.333 7.797 -25.223 1.00 76.25 90 GLU A O 1
ATOM 709 N N . GLU A 1 91 ? -6.519 7.352 -25.386 1.00 79.94 91 GLU A N 1
ATOM 710 C CA . GLU A 1 91 ? -6.996 8.719 -25.165 1.00 79.94 91 GLU A CA 1
ATOM 711 C C . GLU A 1 91 ? -7.062 9.090 -23.675 1.00 79.94 91 GLU A C 1
ATOM 713 O O . GLU A 1 91 ? -7.143 10.271 -23.324 1.00 79.94 91 GLU A O 1
ATOM 718 N N . GLN A 1 92 ? -7.013 8.093 -22.786 1.00 79.88 92 GLN A N 1
ATOM 719 C CA . GLN A 1 92 ? -7.098 8.297 -21.345 1.00 79.88 92 GLN A CA 1
ATOM 720 C C . GLN A 1 92 ? -5.959 9.180 -20.825 1.00 79.88 92 GLN A C 1
ATOM 722 O O . GLN A 1 92 ? -4.775 8.953 -21.116 1.00 79.88 92 GLN A O 1
ATOM 727 N N . LYS A 1 93 ? -6.342 10.145 -19.979 1.00 82.12 93 LYS A N 1
ATOM 728 C CA . LYS A 1 93 ? -5.418 10.924 -19.157 1.00 82.12 93 LYS A CA 1
ATOM 729 C C . LYS A 1 93 ? -4.838 10.052 -18.054 1.00 82.12 93 LYS A C 1
ATOM 731 O O . LYS A 1 93 ? -5.573 9.348 -17.368 1.00 82.12 93 LYS A O 1
ATOM 736 N N . LEU A 1 94 ? -3.522 10.097 -17.928 1.00 82.69 94 LEU A N 1
ATOM 737 C CA . LEU A 1 94 ? -2.763 9.310 -16.973 1.00 82.69 94 LEU A CA 1
ATOM 738 C C . LEU A 1 94 ? -2.394 10.176 -15.780 1.00 82.69 94 LEU A C 1
ATOM 740 O O . LEU A 1 94 ? -2.097 11.366 -15.929 1.00 82.69 94 LEU A O 1
ATOM 744 N N . ASP A 1 95 ? -2.390 9.556 -14.611 1.00 83.81 95 ASP A N 1
ATOM 745 C CA . ASP A 1 95 ? -1.903 10.197 -13.405 1.00 83.81 95 ASP A CA 1
ATOM 746 C C . ASP A 1 95 ? -0.379 10.216 -13.396 1.00 83.81 95 ASP A C 1
ATOM 748 O O . ASP A 1 95 ? 0.293 9.341 -13.943 1.00 83.81 95 ASP A O 1
ATOM 752 N N . TRP A 1 96 ? 0.188 11.242 -12.767 1.00 87.62 96 TRP A N 1
ATOM 753 C CA . TRP A 1 96 ? 1.629 11.329 -12.560 1.00 87.62 96 TRP A CA 1
ATOM 754 C C . TRP A 1 96 ? 2.038 10.485 -11.347 1.00 87.62 96 TRP A C 1
ATOM 756 O O . TRP A 1 96 ? 2.475 11.008 -10.323 1.00 87.62 96 TRP A O 1
ATOM 766 N N . ALA A 1 97 ? 1.828 9.174 -11.438 1.00 87.88 97 ALA A N 1
ATOM 767 C CA . ALA A 1 97 ? 2.105 8.238 -10.359 1.00 87.88 97 ALA A CA 1
ATOM 768 C C . ALA A 1 97 ? 2.443 6.854 -10.910 1.00 87.88 97 ALA A C 1
ATOM 770 O O . ALA A 1 97 ? 1.837 6.404 -11.876 1.00 87.88 97 ALA A O 1
ATOM 771 N N . ASP A 1 98 ? 3.372 6.167 -10.254 1.00 89.88 98 ASP A N 1
ATOM 772 C CA . ASP A 1 98 ? 3.552 4.726 -10.410 1.00 89.88 98 ASP A CA 1
ATOM 773 C C . ASP A 1 98 ? 2.829 4.006 -9.268 1.00 89.88 98 ASP A C 1
ATOM 775 O O . ASP A 1 98 ? 2.749 4.522 -8.150 1.00 89.88 98 ASP A O 1
ATOM 779 N N . MET A 1 99 ? 2.342 2.794 -9.525 1.00 92.00 99 MET A N 1
ATOM 780 C CA . MET A 1 99 ? 1.605 1.996 -8.550 1.00 92.00 99 MET A CA 1
ATOM 781 C C . MET A 1 99 ? 2.158 0.576 -8.484 1.00 92.00 99 MET A C 1
ATOM 783 O O . MET A 1 99 ? 2.515 -0.003 -9.503 1.00 92.00 99 MET A O 1
ATOM 787 N N . LEU A 1 100 ? 2.193 0.007 -7.280 1.00 93.50 100 LEU A N 1
ATOM 788 C CA . LEU A 1 100 ? 2.244 -1.435 -7.062 1.00 93.50 100 LEU A CA 1
ATOM 789 C C . LEU A 1 100 ? 0.941 -1.823 -6.363 1.00 93.50 100 LEU A C 1
ATOM 791 O O . LEU A 1 100 ? 0.746 -1.477 -5.197 1.00 93.50 100 LEU A O 1
ATOM 795 N N . TYR A 1 101 ? 0.048 -2.504 -7.076 1.00 93.19 101 TYR A N 1
ATOM 796 C CA . TYR A 1 101 ? -1.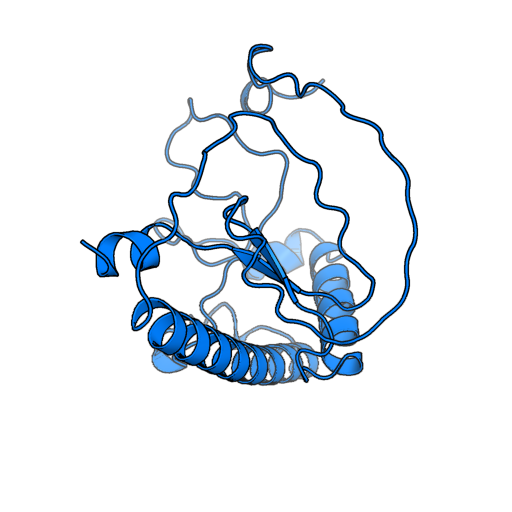235 -2.953 -6.535 1.00 93.19 101 TYR A CA 1
ATOM 797 C C . TYR A 1 101 ? -1.217 -4.465 -6.317 1.00 93.19 101 TYR A C 1
ATOM 799 O O . TYR A 1 101 ? -0.843 -5.211 -7.215 1.00 93.19 101 TYR A O 1
ATOM 807 N N . MET A 1 102 ? -1.590 -4.931 -5.126 1.00 93.44 102 MET A N 1
ATOM 808 C CA . MET A 1 102 ? -1.634 -6.359 -4.804 1.00 93.44 102 MET A CA 1
ATOM 809 C C . MET A 1 102 ? -2.747 -6.643 -3.801 1.00 93.44 102 MET A C 1
ATOM 811 O O . MET A 1 102 ? -2.865 -5.959 -2.779 1.00 93.44 102 MET A O 1
ATOM 815 N N . ILE A 1 103 ? -3.506 -7.706 -4.039 1.00 92.81 103 ILE A N 1
ATOM 816 C CA . ILE A 1 103 ? -4.432 -8.261 -3.060 1.00 92.81 103 ILE A CA 1
ATOM 817 C C . ILE A 1 103 ? -3.616 -8.976 -1.980 1.00 92.81 103 ILE A C 1
ATOM 819 O O . ILE A 1 103 ? -2.854 -9.906 -2.245 1.00 92.81 103 ILE A O 1
ATOM 823 N N . THR A 1 104 ? -3.776 -8.538 -0.730 1.00 93.19 104 THR A N 1
ATOM 824 C CA . THR A 1 104 ? -3.087 -9.143 0.423 1.00 93.19 104 THR A CA 1
ATOM 825 C C . THR A 1 104 ? -3.964 -10.130 1.187 1.00 93.19 104 THR A C 1
ATOM 827 O O . THR A 1 104 ? -3.429 -10.986 1.893 1.00 93.19 104 THR A O 1
ATOM 830 N N . GLN A 1 105 ? -5.290 -10.051 1.054 1.00 88.25 105 GLN A N 1
ATOM 831 C CA . GLN A 1 105 ? -6.258 -10.904 1.748 1.00 88.25 105 GLN A CA 1
ATOM 832 C C . GLN A 1 105 ? -7.504 -11.155 0.877 1.00 88.25 105 GLN A C 1
ATOM 834 O O . GLN A 1 105 ? -7.921 -10.237 0.169 1.00 88.25 105 GLN A O 1
ATOM 839 N N . PRO A 1 106 ? -8.159 -12.325 1.013 1.00 91.81 106 PRO A N 1
ATOM 840 C CA . PRO A 1 106 ? -7.670 -13.524 1.702 1.00 91.81 106 PRO A CA 1
ATOM 841 C C . PRO A 1 106 ? -6.496 -14.181 0.944 1.00 91.81 106 PRO A C 1
ATOM 843 O O . PRO A 1 106 ? -6.171 -13.792 -0.177 1.00 91.81 106 PRO A O 1
ATOM 846 N N . GLU A 1 107 ? -5.779 -15.109 1.586 1.00 90.75 107 GLU A N 1
ATOM 847 C CA . GLU A 1 107 ? -4.495 -15.615 1.063 1.00 90.75 107 GLU A CA 1
ATOM 848 C C . GLU A 1 107 ? -4.615 -16.381 -0.258 1.00 90.75 107 GLU A C 1
ATOM 850 O O . GLU A 1 107 ? -3.686 -16.367 -1.062 1.00 90.75 107 GLU A O 1
ATOM 855 N N . ASP A 1 108 ? -5.757 -17.019 -0.490 1.00 92.69 108 ASP A N 1
ATOM 856 C CA . ASP A 1 108 ? -6.091 -17.782 -1.692 1.00 92.69 108 ASP A CA 1
ATOM 857 C C . ASP A 1 108 ? -6.264 -16.907 -2.940 1.00 92.69 108 ASP A C 1
ATOM 859 O O . ASP A 1 108 ? -6.088 -17.399 -4.054 1.00 92.69 108 ASP A O 1
ATOM 863 N N . LEU A 1 109 ? -6.532 -15.607 -2.770 1.00 93.12 109 LEU A N 1
ATOM 864 C CA . LEU A 1 109 ? -6.584 -14.654 -3.882 1.00 93.12 109 LEU A CA 1
ATOM 865 C C . LEU A 1 109 ? -5.208 -14.094 -4.263 1.00 93.12 109 LEU A C 1
ATOM 867 O O . LEU A 1 109 ? -5.092 -13.386 -5.262 1.00 93.12 109 LEU A O 1
ATOM 871 N N . ARG A 1 110 ? -4.149 -14.396 -3.501 1.00 94.31 110 ARG A N 1
ATOM 872 C CA . ARG A 1 110 ? -2.815 -13.848 -3.773 1.00 94.31 110 ARG A CA 1
ATOM 873 C C . ARG A 1 110 ? -2.235 -14.432 -5.051 1.00 94.31 110 ARG A C 1
ATOM 875 O O . ARG A 1 110 ? -2.049 -15.643 -5.183 1.00 94.31 110 ARG A O 1
ATOM 882 N N . LYS A 1 111 ? -1.831 -13.551 -5.962 1.00 93.31 111 LYS A N 1
ATOM 883 C CA . LYS A 1 111 ? -1.188 -13.946 -7.215 1.00 93.31 111 LYS A CA 1
ATOM 884 C C . LYS A 1 111 ? 0.182 -14.595 -6.960 1.00 93.31 111 LYS A C 1
ATOM 886 O O . LYS A 1 111 ? 1.039 -13.975 -6.321 1.00 93.31 111 LYS A O 1
ATOM 891 N N . PRO A 1 112 ? 0.455 -15.796 -7.512 1.00 91.56 112 PRO A N 1
ATOM 892 C CA . PRO A 1 112 ? 1.730 -16.493 -7.315 1.00 91.56 112 PRO A CA 1
ATOM 893 C C . PRO A 1 112 ? 2.968 -15.728 -7.805 1.00 91.56 112 PRO A C 1
ATOM 895 O O . PRO A 1 112 ? 4.073 -15.964 -7.314 1.00 91.56 112 PRO A O 1
ATOM 898 N N . HIS A 1 113 ? 2.796 -14.825 -8.776 1.00 91.06 113 HIS A N 1
ATOM 899 C CA . HIS A 1 113 ? 3.879 -14.034 -9.359 1.00 91.06 113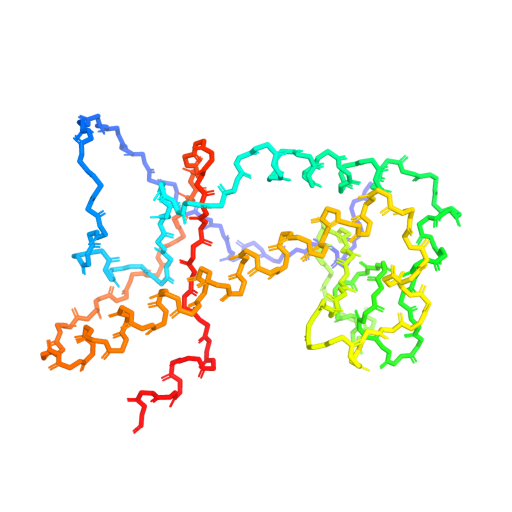 HIS A CA 1
ATOM 900 C C . HIS A 1 113 ? 4.153 -12.712 -8.617 1.00 91.06 113 HIS A C 1
ATOM 902 O O . HIS A 1 113 ? 5.140 -12.055 -8.931 1.00 91.06 113 HIS A O 1
ATOM 908 N N . LEU A 1 114 ? 3.339 -12.344 -7.616 1.00 94.75 114 LEU A N 1
ATOM 909 C CA . LEU A 1 114 ? 3.463 -11.080 -6.881 1.00 94.75 114 LEU A CA 1
ATOM 910 C C . LEU A 1 114 ? 3.931 -11.315 -5.443 1.00 94.75 114 LEU A C 1
ATOM 912 O O . LEU A 1 114 ? 5.130 -11.371 -5.168 1.00 9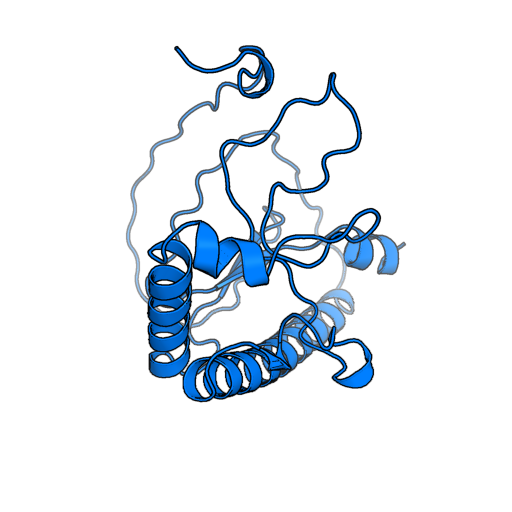4.75 114 LEU A O 1
ATOM 916 N N . PHE A 1 115 ? 2.993 -11.521 -4.518 1.00 93.50 115 PHE A N 1
ATOM 917 C CA . PHE A 1 115 ? 3.271 -11.608 -3.084 1.00 93.50 115 PHE A CA 1
ATOM 918 C C . PHE A 1 115 ? 4.334 -12.674 -2.724 1.00 93.50 115 PHE A C 1
ATOM 920 O O . PHE A 1 115 ? 5.260 -12.367 -1.967 1.00 93.50 115 PHE A O 1
ATOM 927 N N . PRO A 1 116 ? 4.314 -13.902 -3.293 1.00 91.44 116 PRO A N 1
ATOM 928 C CA . PRO A 1 116 ? 5.347 -14.906 -3.020 1.00 91.44 116 PRO A CA 1
ATOM 929 C C . PRO A 1 116 ? 6.720 -14.605 -3.638 1.00 91.44 116 PRO A C 1
ATOM 931 O O . PRO A 1 116 ? 7.689 -15.291 -3.309 1.00 91.44 116 PRO A O 1
ATOM 934 N N . LYS A 1 117 ? 6.831 -13.624 -4.542 1.00 93.00 117 LYS A N 1
ATOM 935 C CA . LYS A 1 117 ? 8.104 -13.210 -5.154 1.00 93.00 117 LYS A CA 1
ATOM 936 C C . LYS A 1 117 ? 8.815 -12.108 -4.377 1.00 93.00 117 LYS A C 1
ATOM 938 O O . LYS A 1 117 ? 10.026 -11.975 -4.537 1.00 93.00 117 LYS A O 1
ATOM 943 N N . LEU A 1 118 ? 8.104 -11.405 -3.493 1.00 93.44 118 LEU A N 1
ATOM 944 C CA . LEU A 1 118 ? 8.715 -10.441 -2.581 1.00 93.44 118 LEU A CA 1
ATOM 945 C C . LEU A 1 118 ? 9.806 -11.113 -1.727 1.00 93.44 118 LEU A C 1
ATOM 947 O O . LEU A 1 118 ? 9.617 -12.264 -1.298 1.00 93.44 118 LEU A O 1
ATOM 951 N N . PRO A 1 119 ? 10.918 -10.410 -1.437 1.00 93.69 119 PRO A N 1
ATOM 952 C CA . PRO A 1 119 ? 11.889 -10.815 -0.429 1.00 93.69 119 PRO A CA 1
ATOM 953 C C . PRO A 1 119 ? 11.209 -11.222 0.880 1.00 93.69 119 PRO A C 1
ATOM 955 O O . PRO A 1 119 ? 10.259 -10.576 1.317 1.00 93.69 119 PRO A O 1
ATOM 958 N N . LEU A 1 120 ? 11.708 -12.286 1.519 1.00 93.56 120 LEU A N 1
ATOM 959 C CA . LEU A 1 120 ? 11.076 -12.857 2.714 1.00 93.56 120 LEU A CA 1
ATOM 960 C C . LEU A 1 120 ? 10.801 -11.811 3.815 1.00 93.56 120 LEU A C 1
ATOM 962 O O . LEU A 1 120 ? 9.656 -11.766 4.260 1.00 93.56 120 LEU A O 1
ATOM 966 N N . PRO A 1 121 ? 11.746 -10.915 4.182 1.00 92.75 121 PRO A N 1
ATOM 967 C CA . PRO A 1 121 ? 11.476 -9.903 5.204 1.00 92.75 121 PRO A CA 1
ATOM 968 C C . PRO A 1 121 ? 10.321 -8.964 4.839 1.00 92.75 121 PRO A C 1
ATOM 970 O O . PRO A 1 121 ? 9.495 -8.662 5.691 1.00 92.75 121 PRO A O 1
ATOM 973 N N . 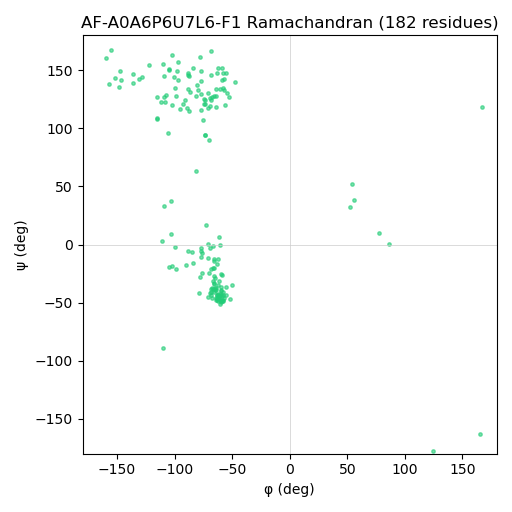GLN A 1 122 ? 10.228 -8.562 3.566 1.00 93.94 122 GLN A N 1
ATOM 974 C CA . GLN A 1 122 ? 9.164 -7.680 3.073 1.00 93.94 122 GLN A CA 1
ATOM 975 C C . GLN A 1 122 ? 7.809 -8.387 3.081 1.00 93.94 122 GLN A C 1
ATOM 977 O O . GLN A 1 122 ? 6.784 -7.799 3.419 1.00 93.94 122 GLN A O 1
ATOM 982 N N . ARG A 1 123 ? 7.799 -9.680 2.739 1.00 94.12 123 ARG A N 1
ATOM 983 C CA . ARG A 1 123 ? 6.589 -10.502 2.781 1.00 94.12 123 ARG A CA 1
ATOM 984 C C . ARG A 1 123 ? 6.051 -10.636 4.203 1.00 94.12 123 ARG A C 1
ATOM 986 O O . ARG A 1 123 ? 4.844 -10.533 4.397 1.00 94.12 123 ARG A O 1
ATOM 993 N N . GLU A 1 124 ? 6.931 -10.863 5.175 1.00 95.50 124 GLU A N 1
ATOM 994 C CA . GLU A 1 124 ? 6.564 -10.961 6.591 1.00 95.50 124 GLU A CA 1
ATOM 995 C C . GLU A 1 124 ? 6.014 -9.630 7.115 1.00 95.50 124 GLU A C 1
ATOM 997 O O . GLU A 1 124 ? 4.919 -9.616 7.677 1.00 95.50 124 GLU A O 1
ATOM 1002 N N . SER A 1 125 ? 6.697 -8.512 6.841 1.00 96.44 125 SER A N 1
ATOM 1003 C CA . SER A 1 125 ? 6.218 -7.172 7.208 1.00 96.44 125 SER A CA 1
ATOM 1004 C C . SER A 1 125 ? 4.842 -6.867 6.608 1.00 96.44 125 SER A C 1
ATOM 1006 O O . SER A 1 125 ? 3.936 -6.422 7.310 1.00 96.44 125 SER A O 1
ATOM 1008 N N . LEU A 1 126 ? 4.652 -7.127 5.308 1.00 95.81 126 LEU A N 1
ATOM 1009 C CA . LEU A 1 126 ? 3.389 -6.857 4.618 1.00 95.81 126 LEU A CA 1
ATOM 1010 C C . LEU A 1 126 ? 2.254 -7.762 5.119 1.00 95.81 126 LEU A C 1
ATOM 1012 O O . LEU A 1 126 ? 1.116 -7.306 5.244 1.00 95.81 126 LEU A O 1
ATOM 1016 N N . GLN A 1 127 ? 2.552 -9.028 5.426 1.00 95.38 127 GLN A N 1
ATOM 1017 C CA . GLN A 1 127 ? 1.608 -9.963 6.041 1.00 95.38 127 GLN A CA 1
ATOM 1018 C C . GLN A 1 127 ? 1.145 -9.452 7.409 1.00 95.38 127 GLN A C 1
ATOM 1020 O O . GLN A 1 127 ? -0.059 -9.389 7.663 1.00 95.38 127 GLN A O 1
ATOM 1025 N N . GLU A 1 128 ? 2.092 -9.097 8.279 1.00 96.44 128 GLU A N 1
ATOM 1026 C CA . GLU A 1 128 ? 1.816 -8.604 9.628 1.00 96.44 128 GLU A CA 1
ATOM 1027 C C . GLU A 1 128 ? 0.984 -7.319 9.567 1.00 96.44 128 GLU A C 1
ATOM 1029 O O . GLU A 1 128 ? -0.087 -7.237 10.171 1.00 96.44 128 GLU A O 1
ATOM 1034 N N . TYR A 1 129 ? 1.397 -6.368 8.725 1.00 96.12 129 TYR A N 1
ATOM 1035 C CA . TYR A 1 129 ? 0.680 -5.114 8.527 1.00 96.12 129 TYR A CA 1
ATOM 1036 C C . TYR A 1 129 ? -0.743 -5.338 8.003 1.00 96.12 129 TYR A C 1
ATOM 1038 O O . TYR A 1 129 ? -1.683 -4.730 8.506 1.00 96.12 129 TYR A O 1
ATOM 1046 N N . SER A 1 130 ? -0.932 -6.249 7.043 1.00 94.38 130 SER A N 1
ATOM 1047 C CA . SER A 1 130 ? -2.253 -6.605 6.503 1.00 94.38 130 SER A CA 1
ATOM 1048 C C . SER A 1 130 ? -3.201 -7.147 7.585 1.00 94.38 130 SER A C 1
ATOM 1050 O O . SER A 1 130 ? -4.385 -6.796 7.616 1.00 94.38 130 SER A O 1
ATOM 1052 N N . ILE A 1 131 ? -2.685 -7.957 8.516 1.00 93.44 131 ILE A N 1
ATOM 1053 C CA . ILE A 1 131 ? -3.457 -8.484 9.651 1.00 93.44 131 ILE A CA 1
ATOM 1054 C C . ILE A 1 131 ? -3.834 -7.357 10.623 1.00 93.44 131 ILE A C 1
ATOM 1056 O O . ILE A 1 131 ? -5.001 -7.269 11.028 1.00 93.44 131 ILE A O 1
ATOM 1060 N N . GLU A 1 132 ? -2.886 -6.482 10.975 1.00 94.00 132 GLU A N 1
ATOM 1061 C CA . GLU A 1 132 ? -3.152 -5.336 11.854 1.00 94.00 132 GLU A CA 1
ATOM 1062 C C . GLU A 1 132 ? -4.178 -4.375 11.230 1.00 94.00 132 GLU A C 1
ATOM 1064 O O . GLU A 1 132 ? -5.134 -3.979 11.905 1.00 94.00 132 GLU A O 1
ATOM 1069 N N . LEU A 1 133 ? -4.061 -4.084 9.927 1.00 91.44 133 LEU A N 1
ATOM 1070 C CA . LEU A 1 133 ? -5.003 -3.235 9.191 1.00 91.44 133 LEU A CA 1
ATOM 1071 C C . LEU A 1 133 ? -6.407 -3.836 9.146 1.00 91.44 133 LEU A C 1
ATOM 1073 O O . LEU A 1 133 ? -7.384 -3.127 9.374 1.00 91.44 133 LEU A O 1
ATOM 1077 N N . LYS A 1 134 ? -6.527 -5.147 8.897 1.00 88.69 134 LYS A N 1
ATOM 1078 C CA . LYS A 1 134 ? -7.822 -5.844 8.907 1.00 88.69 134 LYS A CA 1
ATOM 1079 C C . LYS A 1 134 ? -8.486 -5.759 10.282 1.00 88.69 134 LYS A C 1
ATOM 1081 O O . LYS A 1 134 ? -9.680 -5.480 10.374 1.00 88.69 134 LYS A O 1
ATOM 1086 N N . SER A 1 135 ? -7.720 -5.982 11.350 1.00 88.94 135 SER A N 1
ATOM 1087 C CA . SER A 1 135 ? -8.210 -5.854 12.729 1.00 88.94 135 SER A CA 1
ATOM 1088 C C . SER A 1 135 ? -8.680 -4.428 13.027 1.00 88.94 135 SER A C 1
ATOM 1090 O O . SER A 1 135 ? -9.763 -4.230 13.583 1.00 88.94 135 SER A O 1
ATOM 1092 N N . LEU A 1 136 ? -7.901 -3.427 12.609 1.00 88.19 136 LEU A N 1
ATOM 1093 C CA . LEU A 1 136 ? -8.241 -2.018 12.771 1.00 88.19 136 LEU A CA 1
ATOM 1094 C C . LEU A 1 136 ? -9.508 -1.637 11.992 1.00 88.19 136 LEU A C 1
ATOM 1096 O O . LEU A 1 136 ? -10.422 -1.055 12.573 1.00 88.19 136 LEU A O 1
ATOM 1100 N N . ALA A 1 137 ? -9.602 -2.029 10.720 1.00 84.75 137 ALA A N 1
ATOM 1101 C CA . ALA A 1 137 ? -10.769 -1.785 9.877 1.00 84.75 137 ALA A CA 1
ATOM 1102 C C . ALA A 1 137 ? -12.044 -2.382 10.492 1.00 84.75 137 ALA A C 1
ATOM 1104 O O . ALA A 1 137 ? -13.065 -1.705 10.576 1.00 84.75 137 ALA A O 1
ATOM 1105 N N . LEU A 1 138 ? -11.978 -3.612 11.018 1.00 82.50 138 LEU A N 1
ATOM 1106 C CA . LEU A 1 138 ? -13.108 -4.233 11.717 1.00 82.50 138 LEU A CA 1
ATOM 1107 C C . LEU A 1 138 ? -13.498 -3.480 12.997 1.00 82.50 138 LEU A C 1
ATOM 1109 O O . LEU A 1 138 ? -14.687 -3.371 13.299 1.00 82.50 138 LEU A O 1
ATOM 1113 N N . LYS A 1 139 ? -12.539 -2.947 13.764 1.00 83.12 139 LYS A N 1
ATOM 1114 C CA . LYS A 1 139 ? -12.845 -2.114 14.942 1.00 83.12 139 LYS A CA 1
ATOM 1115 C C . LYS A 1 139 ? -13.573 -0.833 14.538 1.00 83.12 139 LYS A C 1
ATOM 1117 O O . LYS A 1 139 ? -14.587 -0.514 15.153 1.00 83.12 139 LYS A O 1
ATOM 1122 N N . ILE A 1 140 ? -13.095 -0.146 13.499 1.00 83.69 140 ILE A N 1
ATOM 1123 C CA . ILE A 1 140 ? -13.712 1.083 12.977 1.00 83.69 140 ILE A CA 1
ATOM 1124 C C . ILE A 1 140 ? -15.126 0.793 12.468 1.00 83.69 140 ILE A C 1
ATOM 1126 O O . ILE A 1 140 ? -16.066 1.458 12.890 1.00 83.69 140 ILE A O 1
ATOM 1130 N N . LEU A 1 141 ? -15.307 -0.253 11.655 1.00 78.81 141 LEU A N 1
ATOM 1131 C CA . LEU A 1 141 ? -16.625 -0.657 11.154 1.00 78.81 141 LEU A CA 1
ATOM 1132 C C . LEU A 1 141 ? -17.609 -0.966 12.289 1.00 78.81 141 LEU A C 1
ATOM 1134 O O . LEU A 1 141 ? -18.760 -0.550 12.230 1.00 78.81 141 LEU A O 1
ATOM 1138 N N . ASN A 1 142 ? -17.161 -1.636 13.355 1.00 74.88 142 ASN A N 1
ATOM 1139 C CA . ASN A 1 142 ? -18.002 -1.883 14.529 1.00 74.88 142 ASN A CA 1
ATOM 1140 C C . ASN A 1 142 ? -18.380 -0.595 15.278 1.00 74.88 142 ASN A C 1
ATOM 1142 O O . ASN A 1 142 ? -19.463 -0.529 15.857 1.00 74.88 142 ASN A O 1
ATOM 1146 N N . LEU A 1 143 ? -17.500 0.412 15.312 1.00 80.81 143 LEU A N 1
ATOM 1147 C CA . LEU A 1 143 ? -17.806 1.717 15.905 1.00 80.81 143 LEU A CA 1
ATOM 1148 C C . LEU A 1 143 ? -18.809 2.491 15.046 1.00 80.81 143 LEU A C 1
ATOM 1150 O O . LEU A 1 143 ? -19.794 2.982 15.592 1.00 80.81 143 LEU A O 1
ATOM 1154 N N . ILE A 1 144 ? -18.612 2.514 13.725 1.00 77.69 144 ILE A N 1
ATOM 1155 C CA . ILE A 1 144 ? -19.550 3.119 12.770 1.00 77.69 144 ILE A CA 1
ATOM 1156 C C . ILE A 1 144 ? -20.923 2.445 12.886 1.00 77.69 144 ILE A C 1
ATOM 1158 O O . ILE A 1 144 ? -21.923 3.127 13.069 1.00 77.69 144 ILE A O 1
ATOM 1162 N N . ALA A 1 145 ? -20.987 1.110 12.889 1.00 73.12 145 ALA A N 1
ATOM 1163 C CA . ALA A 1 145 ? -22.246 0.374 13.025 1.00 73.12 145 ALA A CA 1
ATOM 1164 C C . ALA A 1 145 ? -22.988 0.690 14.338 1.00 73.12 145 ALA A C 1
ATOM 1166 O O . ALA A 1 145 ? -24.214 0.770 14.354 1.00 73.12 145 ALA A O 1
ATOM 1167 N N . LYS A 1 146 ? -22.259 0.898 15.445 1.00 71.25 146 LYS A N 1
ATOM 1168 C CA . LYS A 1 146 ? -22.853 1.351 16.715 1.00 71.25 146 LYS A CA 1
ATOM 1169 C C . LYS A 1 146 ? -23.360 2.790 16.631 1.00 71.25 146 LYS A C 1
ATOM 1171 O O . LYS A 1 146 ? -24.426 3.072 17.171 1.00 71.25 146 LYS A O 1
ATOM 1176 N N . ALA A 1 147 ? -22.610 3.674 15.974 1.00 73.06 147 ALA A N 1
ATOM 1177 C CA . ALA A 1 147 ? -22.963 5.080 15.798 1.00 73.06 147 ALA A CA 1
ATOM 1178 C C . ALA A 1 147 ? -24.209 5.258 14.921 1.00 73.06 147 ALA A C 1
ATOM 1180 O O . ALA A 1 147 ? -25.093 6.023 15.279 1.00 73.06 147 ALA A O 1
ATOM 1181 N N . LEU A 1 148 ? -24.334 4.475 13.844 1.00 71.06 148 LEU A N 1
ATOM 1182 C CA . LEU A 1 148 ? -25.512 4.453 12.965 1.00 71.06 148 LEU A CA 1
ATOM 1183 C C . LEU A 1 148 ? -26.785 3.922 13.660 1.00 71.06 148 LEU A C 1
ATOM 1185 O O . LEU A 1 148 ? -27.888 4.085 13.150 1.00 71.06 148 LEU A O 1
ATOM 1189 N N . GLY A 1 149 ? -26.658 3.319 14.850 1.00 64.25 149 GLY A N 1
ATOM 1190 C CA . GLY A 1 149 ? -27.778 3.030 15.753 1.00 64.25 149 GLY A CA 1
ATOM 1191 C C . GLY A 1 149 ? -28.288 4.248 16.545 1.00 64.25 149 GLY A C 1
ATOM 1192 O O . GLY A 1 149 ? -29.256 4.122 17.298 1.00 64.25 149 GLY A O 1
ATOM 1193 N N . MET A 1 150 ? -27.652 5.416 16.399 1.00 49.00 150 MET A N 1
ATOM 1194 C CA . MET A 1 150 ? -28.062 6.719 16.934 1.00 49.00 150 MET A CA 1
ATOM 1195 C C . MET A 1 150 ? -28.521 7.612 15.765 1.00 49.00 150 MET A C 1
ATOM 1197 O O . MET A 1 150 ? -28.034 7.480 14.648 1.00 49.00 150 MET A O 1
ATOM 1201 N N . LYS A 1 151 ? -29.537 8.458 15.987 1.00 45.59 151 LYS A N 1
ATOM 1202 C CA . LYS A 1 151 ? -30.229 9.203 14.915 1.00 45.59 151 LYS A CA 1
ATOM 1203 C C . LYS A 1 151 ? -29.280 10.110 14.119 1.00 45.59 151 LYS A C 1
ATOM 1205 O O . LYS A 1 151 ? -28.428 10.765 14.702 1.00 45.59 151 LYS A O 1
ATOM 1210 N N . HIS A 1 152 ? -29.530 10.161 12.811 1.00 46.22 152 HIS A N 1
ATOM 1211 C CA . HIS A 1 152 ? -28.848 10.957 11.790 1.00 46.22 152 HIS A CA 1
ATOM 1212 C C . HIS A 1 152 ? -28.782 12.449 12.164 1.00 46.22 152 HIS A C 1
ATOM 1214 O O . HIS A 1 152 ? -29.815 13.065 12.431 1.00 46.22 152 HIS A O 1
ATOM 1220 N N . GLU A 1 153 ? -27.581 13.022 12.138 1.00 50.34 153 GLU A N 1
ATOM 1221 C CA . GLU A 1 153 ? -27.354 14.470 12.068 1.00 50.34 153 GLU A CA 1
ATOM 1222 C C . GLU A 1 153 ? -27.030 14.813 10.607 1.00 50.34 153 GLU A C 1
ATOM 1224 O O . GLU A 1 153 ? -26.344 14.044 9.934 1.00 50.34 153 GLU A O 1
ATOM 1229 N N . GLU A 1 154 ? -27.628 15.875 10.070 1.00 44.66 154 GLU A N 1
ATOM 1230 C CA . GLU A 1 154 ? -27.491 16.270 8.662 1.00 44.66 154 GLU A CA 1
ATOM 1231 C C . GLU A 1 154 ? -26.032 16.651 8.354 1.00 44.66 154 GLU A C 1
ATOM 1233 O O . GLU A 1 154 ? -25.432 17.459 9.061 1.00 44.66 154 GLU A O 1
ATOM 1238 N N . ILE A 1 155 ? -25.458 16.044 7.310 1.00 49.56 155 ILE A N 1
ATOM 1239 C CA . ILE A 1 155 ? -24.098 16.324 6.837 1.00 49.56 155 ILE A CA 1
ATOM 1240 C C . ILE A 1 155 ? -24.201 17.394 5.745 1.00 49.56 155 ILE A C 1
ATOM 1242 O O . ILE A 1 155 ? -24.878 17.184 4.740 1.00 49.56 155 ILE A O 1
ATOM 1246 N N . GLU A 1 156 ? -23.538 18.537 5.932 1.00 45.56 156 GLU A N 1
ATOM 1247 C CA . GLU A 1 156 ? -23.391 19.559 4.890 1.00 45.56 156 GLU A CA 1
ATOM 1248 C C . GLU A 1 156 ? -22.160 19.253 4.025 1.00 45.56 156 GLU A C 1
ATOM 1250 O O . GLU A 1 156 ? -21.024 19.308 4.500 1.00 45.56 156 GLU A O 1
ATOM 1255 N N . GLU A 1 157 ? -22.374 18.953 2.742 1.00 46.34 157 GLU A N 1
ATOM 1256 C CA . GLU A 1 157 ? -21.296 18.883 1.753 1.00 46.34 157 GLU A CA 1
ATOM 1257 C C . GLU A 1 157 ? -20.819 20.290 1.379 1.00 46.34 157 GLU A C 1
ATOM 1259 O O . GLU A 1 157 ? -21.593 21.134 0.929 1.00 46.34 157 GLU A O 1
ATOM 1264 N N . ASN A 1 158 ? -19.514 20.529 1.513 1.00 52.03 158 ASN A N 1
ATOM 1265 C CA . ASN A 1 158 ? -18.853 21.712 0.974 1.00 52.03 158 ASN A CA 1
ATOM 1266 C C . ASN A 1 158 ? -17.915 21.287 -0.168 1.00 52.03 158 ASN A C 1
ATOM 1268 O O . ASN A 1 158 ? -16.995 20.505 0.048 1.00 52.03 158 ASN A O 1
ATOM 1272 N N . GLU A 1 159 ? -18.098 21.840 -1.371 1.00 55.34 159 GLU A N 1
ATOM 1273 C CA . GLU A 1 159 ? -17.345 21.490 -2.599 1.00 55.34 159 GLU A CA 1
ATOM 1274 C C . GLU A 1 159 ? -15.884 22.006 -2.628 1.00 55.34 159 GLU A C 1
ATOM 1276 O O . GLU A 1 159 ? -15.255 22.102 -3.685 1.00 55.34 159 GLU A O 1
ATOM 1281 N N . ALA A 1 160 ? -15.316 22.388 -1.482 1.00 66.62 160 ALA A N 1
ATOM 1282 C CA . ALA A 1 160 ? -13.963 22.926 -1.408 1.00 66.62 160 ALA A CA 1
ATOM 1283 C C . ALA A 1 160 ? -12.921 21.810 -1.236 1.00 66.62 160 ALA A C 1
ATOM 1285 O O . ALA A 1 160 ? -13.036 20.952 -0.364 1.00 66.62 160 ALA A O 1
ATOM 1286 N N . TRP A 1 161 ? -11.841 21.868 -2.017 1.00 65.81 161 TRP A N 1
ATOM 1287 C CA . TRP A 1 161 ? -10.668 21.023 -1.803 1.00 65.81 161 TRP A CA 1
ATOM 1288 C C . TRP A 1 161 ? -9.942 21.438 -0.522 1.00 65.81 161 TRP A C 1
ATOM 1290 O O . TRP A 1 161 ? -9.435 22.556 -0.417 1.00 65.81 161 TRP A O 1
ATOM 1300 N N . VAL A 1 162 ? -9.848 20.521 0.438 1.00 69.38 162 VAL A N 1
ATOM 1301 C CA . VAL A 1 162 ? -9.138 20.747 1.701 1.00 69.38 162 VAL A CA 1
ATOM 1302 C C . VAL A 1 162 ? -7.840 19.933 1.706 1.00 69.38 162 VAL A C 1
ATOM 1304 O O . VAL A 1 162 ? -7.893 18.711 1.545 1.00 69.38 162 VAL A O 1
ATOM 1307 N N . PRO A 1 163 ? -6.659 20.560 1.880 1.00 71.50 163 PRO A N 1
ATOM 1308 C CA . PRO A 1 163 ? -5.420 19.812 2.052 1.00 71.50 163 PRO A CA 1
ATOM 1309 C C . PRO A 1 163 ? -5.441 19.062 3.388 1.00 71.50 163 PRO 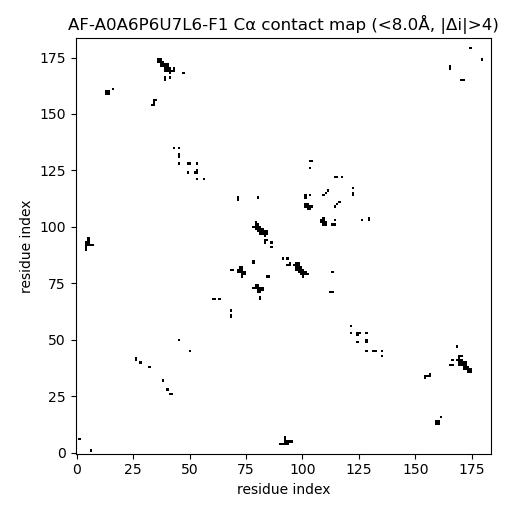A C 1
ATOM 1311 O O . PRO A 1 163 ? -5.623 19.665 4.444 1.00 71.50 163 PRO A O 1
ATOM 1314 N N . VAL A 1 164 ? -5.200 17.753 3.346 1.00 71.88 164 VAL A N 1
ATOM 1315 C CA . VAL A 1 164 ? -5.045 16.916 4.543 1.00 71.88 164 VAL A CA 1
ATOM 1316 C C . VAL A 1 164 ? -3.556 16.791 4.858 1.00 71.88 164 VAL A C 1
ATOM 1318 O O . VAL A 1 164 ? -2.793 16.256 4.053 1.00 71.88 164 VAL A O 1
ATOM 1321 N N . ILE A 1 165 ? -3.132 17.308 6.014 1.00 77.56 165 ILE A N 1
ATOM 1322 C CA . ILE A 1 165 ? -1.749 17.208 6.499 1.00 77.56 165 ILE A CA 1
ATOM 1323 C C . ILE A 1 165 ? -1.734 16.178 7.634 1.00 77.56 165 ILE A C 1
ATOM 1325 O O . ILE A 1 165 ? -2.025 16.555 8.768 1.00 77.56 165 ILE A O 1
ATOM 1329 N N . PRO A 1 166 ? -1.396 14.904 7.354 1.00 77.56 166 PRO A N 1
ATOM 1330 C CA . PRO A 1 166 ? -1.493 13.848 8.349 1.00 77.56 166 PRO A CA 1
ATOM 1331 C C . PRO A 1 166 ? -0.543 14.097 9.519 1.00 77.56 166 PRO A C 1
ATOM 1333 O O . PRO A 1 166 ? 0.652 14.362 9.326 1.00 77.56 166 PRO A O 1
ATOM 1336 N N . LEU A 1 167 ? -1.055 13.941 10.740 1.00 78.75 167 LEU A N 1
ATOM 1337 C CA . LEU A 1 167 ? -0.217 13.901 11.936 1.00 78.75 167 LEU A CA 1
ATOM 1338 C C . LEU A 1 167 ? 0.821 12.757 11.861 1.00 78.75 167 LEU A C 1
ATOM 1340 O O . LEU A 1 167 ? 0.575 11.716 11.240 1.00 78.75 167 LEU A O 1
ATOM 1344 N N . PRO A 1 168 ? 1.991 12.900 12.518 1.00 84.50 168 PRO A N 1
ATOM 1345 C CA . PRO A 1 168 ? 2.965 11.817 12.600 1.00 84.50 168 PRO A CA 1
ATOM 1346 C C . PRO A 1 168 ? 2.333 10.542 13.166 1.00 84.50 168 PRO A C 1
ATOM 1348 O O . PRO A 1 168 ? 1.696 10.575 14.218 1.00 84.50 168 PRO A O 1
ATOM 1351 N N . ASN A 1 169 ? 2.547 9.414 12.482 1.00 84.25 169 ASN A N 1
ATOM 1352 C CA . ASN A 1 169 ? 1.985 8.113 12.859 1.00 84.25 169 ASN A CA 1
ATOM 1353 C C . ASN A 1 169 ? 0.443 8.122 12.981 1.00 84.25 169 ASN A C 1
ATOM 1355 O O . ASN A 1 169 ? -0.117 7.500 13.883 1.00 84.25 169 ASN A O 1
ATOM 1359 N N . ALA A 1 170 ? -0.236 8.852 12.093 1.00 85.12 170 ALA A N 1
ATOM 1360 C CA . ALA A 1 170 ? -1.682 8.794 11.919 1.00 85.12 170 ALA A CA 1
ATOM 1361 C C . ALA A 1 170 ? -2.059 8.028 10.645 1.00 85.12 170 ALA A C 1
ATOM 1363 O O . ALA A 1 170 ? -1.325 8.045 9.652 1.00 85.12 170 ALA A O 1
ATOM 1364 N N . PHE A 1 171 ? -3.234 7.401 10.664 1.00 85.50 171 PHE A N 1
ATOM 1365 C CA . PHE A 1 171 ? -3.904 6.942 9.450 1.00 85.50 171 PHE A CA 1
ATOM 1366 C C . PHE A 1 171 ? -4.951 7.959 9.017 1.00 85.50 171 PHE A C 1
ATOM 1368 O O . PHE A 1 171 ? -5.668 8.495 9.856 1.00 85.50 171 PHE A O 1
ATOM 1375 N N . ILE A 1 172 ? -5.084 8.170 7.711 1.00 85.69 172 ILE A N 1
ATOM 1376 C CA . ILE A 1 172 ? -6.272 8.805 7.142 1.00 85.69 172 ILE A CA 1
ATOM 1377 C C . ILE A 1 172 ? -7.250 7.690 6.789 1.00 85.69 172 ILE A C 1
ATOM 1379 O O . ILE A 1 172 ? -6.891 6.756 6.071 1.00 85.69 172 ILE A O 1
ATOM 1383 N N . VAL A 1 173 ? -8.464 7.773 7.319 1.00 84.38 173 VAL A N 1
ATOM 1384 C CA . VAL A 1 173 ? -9.546 6.822 7.057 1.00 84.38 173 VAL A CA 1
ATOM 1385 C C . VAL A 1 173 ? -10.655 7.572 6.344 1.00 84.38 173 VAL A C 1
ATOM 1387 O O . VAL A 1 173 ? -11.105 8.599 6.839 1.00 84.38 173 VAL A O 1
ATOM 1390 N N . ASN A 1 174 ? -11.105 7.068 5.201 1.00 81.62 174 ASN A N 1
ATOM 1391 C CA . ASN A 1 174 ? -12.214 7.642 4.452 1.00 81.62 174 ASN A CA 1
ATOM 1392 C C . ASN A 1 174 ? -13.343 6.631 4.242 1.00 81.62 174 ASN A C 1
ATOM 1394 O O . ASN A 1 174 ? -13.121 5.417 4.240 1.00 81.62 174 ASN A O 1
ATOM 1398 N N . VAL A 1 175 ? -14.559 7.141 4.061 1.00 76.94 175 VAL A N 1
ATOM 1399 C CA . VAL A 1 175 ? -15.708 6.337 3.630 1.00 76.94 175 VAL A CA 1
ATOM 1400 C C . VAL A 1 175 ? -15.612 6.149 2.116 1.00 76.94 175 VAL A C 1
ATOM 1402 O O . VAL A 1 175 ? -15.326 7.098 1.391 1.00 76.94 175 VAL A O 1
ATOM 1405 N N . GLY A 1 176 ? -15.787 4.914 1.645 1.00 71.88 176 GLY A N 1
ATOM 1406 C CA . GLY A 1 176 ? -15.861 4.602 0.216 1.00 71.88 176 GLY A CA 1
ATOM 1407 C C . GLY A 1 176 ? -17.273 4.195 -0.194 1.00 71.88 176 GLY A C 1
ATOM 1408 O O . GLY A 1 176 ? -18.011 3.649 0.628 1.00 71.88 176 GLY A O 1
ATOM 1409 N N . ASP A 1 177 ? -17.604 4.376 -1.471 1.00 51.94 177 ASP A N 1
ATOM 1410 C CA . ASP A 1 177 ? -18.950 4.228 -2.052 1.00 51.94 177 ASP A CA 1
ATOM 1411 C C . ASP A 1 177 ? -19.652 2.901 -1.684 1.00 51.94 177 ASP A C 1
ATOM 1413 O O . ASP A 1 177 ? -20.861 2.847 -1.469 1.00 51.94 177 ASP A O 1
ATOM 1417 N N . ILE A 1 178 ? -18.904 1.797 -1.555 1.00 50.69 178 ILE A N 1
ATOM 1418 C CA . ILE A 1 178 ? -19.473 0.483 -1.191 1.00 50.69 178 ILE A CA 1
ATOM 1419 C C . ILE A 1 178 ? -20.019 0.471 0.249 1.00 50.69 178 ILE A C 1
ATOM 1421 O O . ILE A 1 178 ? -20.989 -0.231 0.537 1.00 50.69 178 ILE A O 1
ATOM 1425 N N . LEU A 1 179 ? -19.418 1.241 1.160 1.00 54.28 179 LEU A N 1
ATOM 1426 C CA . LEU A 1 179 ? -19.924 1.400 2.526 1.00 54.28 179 LEU A CA 1
ATOM 1427 C C . LEU A 1 179 ? -21.113 2.367 2.578 1.00 54.28 179 LEU A C 1
ATOM 1429 O O . LEU A 1 179 ? -21.981 2.198 3.433 1.00 54.28 179 LEU A O 1
ATOM 1433 N N . GLU A 1 180 ? -21.183 3.320 1.651 1.00 47.66 180 GLU A N 1
ATOM 1434 C CA . GLU A 1 180 ? -22.277 4.287 1.532 1.00 47.66 180 GLU A CA 1
ATOM 1435 C C . GLU A 1 180 ? -23.579 3.613 1.065 1.00 47.66 180 GLU A C 1
ATOM 1437 O O . GLU A 1 180 ? -24.634 3.812 1.662 1.00 47.66 180 GLU A O 1
ATOM 1442 N N . ILE A 1 181 ? -23.498 2.695 0.092 1.00 42.53 181 ILE A N 1
ATOM 1443 C CA . ILE A 1 181 ? -24.669 1.952 -0.415 1.00 42.53 181 ILE A CA 1
ATOM 1444 C C . ILE A 1 181 ? -25.275 1.021 0.648 1.00 42.53 181 ILE A C 1
ATOM 1446 O O . ILE A 1 181 ? -26.472 0.754 0.622 1.00 42.53 181 ILE A O 1
ATOM 1450 N N . SER A 1 182 ? -24.482 0.542 1.614 1.00 42.44 182 SER A N 1
ATOM 1451 C CA . SER A 1 182 ? -24.978 -0.333 2.690 1.00 42.44 182 SER A CA 1
ATOM 1452 C C . SER A 1 182 ? -25.909 0.365 3.697 1.00 42.44 182 SER A C 1
ATOM 1454 O O . SER A 1 182 ? -26.423 -0.290 4.605 1.00 42.44 182 SER A O 1
ATOM 1456 N N . GLN A 1 183 ? -26.114 1.678 3.536 1.00 38.19 183 GLN A N 1
ATOM 1457 C CA . GLN A 1 183 ? -26.947 2.532 4.388 1.00 38.19 183 GLN A CA 1
ATOM 1458 C C . GLN A 1 183 ? -28.226 3.044 3.692 1.00 38.19 183 GLN A C 1
ATOM 1460 O O . GLN A 1 183 ? -28.981 3.791 4.316 1.00 38.19 183 GLN A O 1
ATOM 1465 N N . LEU A 1 184 ? -28.487 2.630 2.442 1.00 39.12 184 LEU A N 1
ATOM 1466 C CA . LEU A 1 184 ? -29.761 2.833 1.729 1.00 39.12 184 LEU A CA 1
ATOM 1467 C C . LEU A 1 184 ? -30.680 1.612 1.879 1.00 39.12 184 LEU A C 1
ATOM 1469 O O . LEU A 1 184 ? -31.905 1.823 2.033 1.00 39.12 184 LEU A O 1
#

Nearest PDB structures (foldseek):
  5o9w-assembly1_A  TM=8.885E-01  e=1.927E-10  Papaver somniferum
  5o7y-assembly1_A  TM=8.920E-01  e=2.319E-10  Papaver somniferum
  6lsv-assembly2_B  TM=7.854E-01  e=6.260E-07  Arabidopsis thaliana
  8y4u-assembly1_A  TM=8.623E-01  e=1.832E-04  Oryza sativa Japonica Group
  7ekd-assembly1_A  TM=8.185E-01  e=1.832E-04  Oryza sativa Japonica Group

Secondary structure (DSSP, 8-state):
---GGGPPPGGG------------------GGGTTSSEEEE-S--S-HHHHHHHHHHHHHHHHS-HHHHGGGBPPTT---EEE-TT---SSPPPPS--EEE---SSGGGS-TTSGGGS-HHHHHHHHHHHHHHHHHHHHHHHHHHHHTTSPPPPP----------PPTT-EEEE--HHHHHTT-

Radius of gyration: 19.82 Å; Cα contacts (8 Å, |Δi|>4): 138; chains: 1; bounding box: 46×47×50 Å

pLDDT: mean 76.28, std 20.32, range [30.31, 97.5]

Sequence (184 aa):
MVPTRYMRPDKDQCPTISNGGSFHQIPVVDMQCLFSFAMELINHGVNSSLVEKLKSEVQDFFNLPMAEKNKYGQEPGDVEGYGQAFVKSEEQKLDWADMLYMITQPEDLRKPHLFPKLPLPQRESLQEYSIELKSLALKILNLIAKALGMKHEEIEENEAWVPVIPLPNAFIVNVGDILEISQL

Mean predicted aligned error: 10.99 Å